Protein AF-A0AAV3ZRJ6-F1 (afdb_monomer_lite)

Organism: NCBI:txid259542

Sequence (226 aa):
MPEKAFCLDEKFRELLIAKRQKIHFPPTSEVKQWEELVSKIFLKLDELLGKSTLEHDLATFGDIVNQKCLATLGAKQYRIRAHPRKSRRQREMQMLRKQKRDLKKQMKAAPVEERTGLRALWRDLKAKQSVLSRAESARKRRSQKKRTPEYFFKDPFQIVRHLFQQSRSDTLTAQKEELEAYLRKIYSDPERERPLEDVEGLVWPSAPGVKFNSKPPTLCRENSID

Structure (mmCIF, N/CA/C/O backbone):
data_AF-A0AAV3ZRJ6-F1
#
_entry.id   AF-A0AAV3ZRJ6-F1
#
loop_
_atom_site.group_PDB
_atom_site.id
_atom_site.type_symbol
_atom_site.label_atom_id
_atom_site.label_alt_id
_atom_site.label_comp_id
_atom_site.label_asym_id
_atom_site.label_entity_id
_atom_site.label_seq_id
_atom_site.pdbx_PDB_ins_code
_atom_site.Cartn_x
_atom_site.Cartn_y
_atom_site.Cartn_z
_atom_site.occupancy
_atom_site.B_iso_or_equiv
_atom_site.auth_seq_id
_atom_site.auth_comp_id
_atom_site.auth_asym_id
_atom_site.auth_atom_id
_atom_site.pdbx_PDB_model_num
ATOM 1 N N . MET A 1 1 ? 13.225 17.351 -11.455 1.00 36.72 1 ME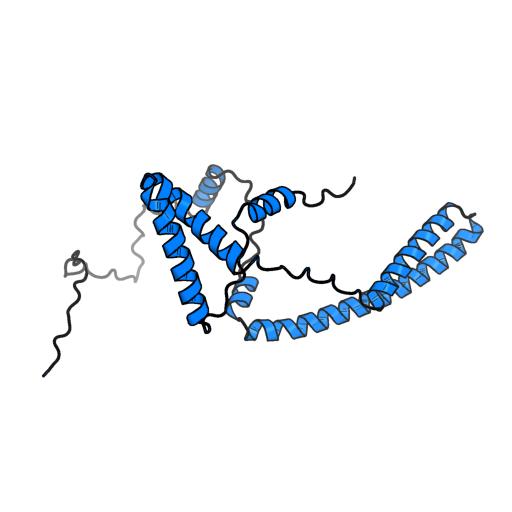T A N 1
ATOM 2 C CA . MET A 1 1 ? 12.249 17.717 -10.412 1.00 36.72 1 MET A CA 1
ATOM 3 C C . MET A 1 1 ? 11.993 16.492 -9.552 1.00 36.72 1 MET A C 1
ATOM 5 O O . MET A 1 1 ? 11.256 15.616 -9.993 1.00 36.72 1 MET A O 1
ATOM 9 N N . PRO A 1 2 ? 12.704 16.335 -8.425 1.00 35.47 2 PRO A N 1
ATOM 10 C CA . PRO A 1 2 ? 12.519 15.180 -7.569 1.00 35.47 2 PRO A CA 1
ATOM 11 C C . PRO A 1 2 ? 11.226 15.316 -6.760 1.00 35.47 2 PRO A C 1
ATOM 13 O O . PRO A 1 2 ? 10.894 16.367 -6.219 1.00 35.47 2 PRO A O 1
ATOM 16 N N . GLU A 1 3 ? 10.507 14.203 -6.776 1.00 35.47 3 GLU A N 1
ATOM 17 C CA . GLU A 1 3 ? 9.423 13.753 -5.913 1.00 35.47 3 GLU A CA 1
ATOM 18 C C . GLU A 1 3 ? 9.392 14.450 -4.541 1.00 35.47 3 GLU A C 1
ATOM 20 O O . GLU A 1 3 ? 10.234 14.202 -3.678 1.00 35.47 3 GLU A O 1
ATOM 25 N N . LYS A 1 4 ? 8.364 15.282 -4.314 1.00 34.91 4 LYS A N 1
ATOM 26 C CA . LYS A 1 4 ? 7.929 15.658 -2.965 1.00 34.91 4 LYS A CA 1
ATOM 27 C C . LYS A 1 4 ? 7.373 14.401 -2.296 1.00 34.91 4 LYS A C 1
ATOM 29 O O . LYS A 1 4 ? 6.184 14.104 -2.384 1.00 34.91 4 LYS A O 1
ATOM 34 N N . ALA A 1 5 ? 8.266 13.626 -1.689 1.00 38.09 5 ALA A N 1
ATOM 35 C CA . ALA A 1 5 ? 7.895 12.605 -0.732 1.00 38.09 5 ALA A CA 1
ATOM 36 C C . ALA A 1 5 ? 7.058 13.265 0.373 1.00 38.09 5 ALA A C 1
ATOM 38 O O . ALA A 1 5 ? 7.387 14.351 0.849 1.00 38.09 5 ALA A O 1
ATOM 39 N N . PHE A 1 6 ? 5.958 12.608 0.730 1.00 38.09 6 PHE A N 1
ATOM 40 C CA . PHE A 1 6 ? 5.099 12.909 1.871 1.00 38.09 6 PHE A CA 1
ATOM 41 C C . PHE A 1 6 ? 5.945 13.189 3.129 1.00 38.09 6 PHE A C 1
ATOM 43 O O . PHE A 1 6 ? 6.339 12.271 3.840 1.00 38.09 6 PHE A O 1
ATOM 50 N N . CYS A 1 7 ? 6.220 14.464 3.404 1.00 39.28 7 CYS A N 1
ATOM 51 C CA . CYS A 1 7 ? 6.923 14.941 4.598 1.00 39.28 7 CYS A CA 1
ATOM 52 C C . CYS A 1 7 ? 5.924 15.435 5.665 1.00 39.28 7 CYS A C 1
ATOM 54 O O . CYS A 1 7 ? 6.200 16.350 6.431 1.00 39.28 7 CYS A O 1
ATOM 56 N N . LEU A 1 8 ? 4.718 14.857 5.684 1.00 42.81 8 LEU A N 1
ATOM 57 C CA . LEU A 1 8 ? 3.708 15.090 6.727 1.00 42.81 8 LEU A CA 1
ATOM 58 C C . LEU A 1 8 ? 3.757 14.036 7.837 1.00 42.81 8 LEU A C 1
ATOM 60 O O . LEU A 1 8 ? 2.890 14.012 8.703 1.00 42.81 8 LEU A O 1
ATOM 64 N N . ASP A 1 9 ? 4.765 13.168 7.823 1.00 51.31 9 ASP A N 1
ATOM 65 C CA . ASP A 1 9 ? 4.785 11.999 8.692 1.00 51.31 9 ASP A CA 1
ATOM 66 C C . ASP A 1 9 ? 5.758 12.142 9.863 1.00 51.31 9 ASP A C 1
ATOM 68 O O . ASP A 1 9 ? 5.585 11.447 10.845 1.00 51.31 9 ASP A O 1
ATOM 72 N N . GLU A 1 10 ? 6.745 13.040 9.834 1.00 51.00 10 GLU A N 1
ATOM 73 C CA . GLU A 1 10 ? 7.734 13.135 10.922 1.00 51.00 10 GLU A CA 1
ATOM 74 C C . GLU A 1 10 ? 7.161 13.870 12.138 1.00 51.00 10 GLU A C 1
ATOM 76 O O . GLU A 1 10 ? 7.062 13.275 13.202 1.00 51.00 10 GLU A O 1
ATOM 81 N N . LYS A 1 11 ? 6.588 15.067 11.946 1.00 48.16 11 LYS A N 1
ATOM 82 C CA . LYS A 1 11 ? 5.823 15.781 12.988 1.00 48.16 11 LYS A CA 1
ATOM 83 C C . LYS A 1 11 ? 4.593 15.011 13.471 1.00 48.16 11 LYS A C 1
ATOM 85 O O . LYS A 1 11 ? 4.256 15.060 14.647 1.00 48.16 11 LYS A O 1
ATOM 90 N N . PHE A 1 12 ? 3.899 14.294 12.585 1.00 47.34 12 PHE A N 1
ATOM 91 C CA . PHE A 1 12 ? 2.755 13.466 12.979 1.00 47.34 12 PHE A CA 1
ATOM 92 C C . PHE A 1 12 ? 3.197 12.210 13.745 1.00 47.34 12 PHE A C 1
ATOM 94 O O . PHE A 1 12 ? 2.538 11.823 14.709 1.00 47.34 12 PHE A O 1
ATOM 101 N N . ARG A 1 13 ? 4.335 11.603 13.378 1.00 49.12 13 ARG A N 1
ATOM 102 C CA . ARG A 1 13 ? 4.978 10.530 14.152 1.00 49.12 13 ARG A CA 1
ATOM 103 C C . ARG A 1 13 ? 5.482 11.041 15.493 1.00 49.12 13 ARG A C 1
ATOM 105 O O . ARG A 1 13 ? 5.259 10.360 16.480 1.00 49.12 13 ARG A O 1
ATOM 112 N N . GLU A 1 14 ? 6.074 12.227 15.558 1.00 51.84 14 GLU A N 1
ATOM 113 C CA . GLU A 1 14 ? 6.483 12.891 16.800 1.00 51.84 14 GLU A CA 1
ATOM 114 C C . GLU A 1 14 ? 5.278 13.202 17.691 1.00 51.84 14 GLU A C 1
ATOM 116 O O . GLU A 1 14 ? 5.318 12.902 18.875 1.00 51.84 14 GLU A O 1
ATOM 121 N N . LEU A 1 15 ? 4.160 13.682 17.135 1.00 53.34 15 LEU A N 1
ATOM 122 C CA . LEU A 1 15 ? 2.897 13.861 17.867 1.00 53.34 15 LEU A CA 1
ATOM 123 C C . LEU A 1 15 ? 2.272 12.525 18.308 1.00 53.34 15 LEU A C 1
ATOM 125 O O . LEU A 1 15 ? 1.635 12.450 19.357 1.00 53.34 15 LEU A O 1
ATOM 129 N N . LEU A 1 16 ? 2.455 11.451 17.535 1.00 47.88 16 LEU A N 1
ATOM 130 C CA . LEU A 1 16 ? 2.085 10.086 17.923 1.00 47.88 16 LEU A CA 1
ATOM 131 C C . LEU A 1 16 ? 3.016 9.498 18.995 1.00 47.88 16 LEU A C 1
ATOM 133 O O . LEU A 1 16 ? 2.555 8.670 19.773 1.00 47.88 16 LEU A O 1
ATOM 137 N N . ILE A 1 17 ? 4.286 9.908 19.034 1.00 51.84 17 ILE A N 1
ATOM 138 C CA . ILE A 1 17 ? 5.271 9.570 20.074 1.00 51.84 17 ILE A CA 1
ATOM 139 C C . ILE A 1 17 ? 5.018 10.405 21.341 1.00 51.84 17 ILE A C 1
ATOM 141 O O . ILE A 1 17 ? 5.196 9.901 22.446 1.00 51.84 17 ILE A O 1
ATOM 145 N N . ALA A 1 18 ? 4.543 11.646 21.186 1.00 55.56 18 ALA A N 1
ATOM 146 C CA . ALA A 1 18 ? 4.104 12.532 22.263 1.00 55.56 18 ALA A CA 1
ATOM 147 C C . ALA A 1 18 ? 2.771 12.080 22.888 1.00 55.56 18 ALA A C 1
ATOM 149 O O . ALA A 1 18 ? 2.486 12.389 24.043 1.00 55.56 18 ALA A O 1
ATOM 150 N N . LYS A 1 19 ? 1.961 11.290 22.168 1.00 60.69 19 LYS A N 1
ATOM 151 C CA . LYS A 1 19 ? 0.886 10.500 22.779 1.00 60.69 19 LYS A CA 1
ATOM 152 C C . LYS A 1 19 ? 1.517 9.347 23.558 1.00 60.69 19 LYS A C 1
ATOM 154 O O . LYS A 1 19 ? 2.283 8.573 22.993 1.00 60.69 19 LYS A O 1
ATOM 159 N N . ARG A 1 20 ? 1.161 9.237 24.845 1.00 70.62 20 ARG A N 1
ATOM 160 C CA . ARG A 1 20 ? 1.570 8.173 25.784 1.00 70.62 20 ARG A CA 1
ATOM 161 C C . ARG A 1 20 ? 1.825 6.845 25.054 1.00 70.62 20 ARG A C 1
ATOM 163 O O . ARG A 1 20 ? 0.941 6.343 24.351 1.00 70.62 20 ARG A O 1
ATOM 170 N N . GLN A 1 21 ? 3.038 6.300 25.192 1.00 74.75 21 GLN A N 1
ATOM 171 C CA . GLN A 1 21 ? 3.434 5.059 24.519 1.00 74.75 21 GLN A CA 1
ATOM 172 C C . GLN A 1 21 ? 2.412 3.952 24.809 1.00 74.75 21 GLN A C 1
ATOM 174 O O . GLN A 1 21 ? 1.957 3.794 25.941 1.00 74.75 21 GLN A O 1
ATOM 179 N N . LYS A 1 22 ? 2.046 3.165 23.789 1.00 80.12 22 LYS A N 1
ATOM 180 C CA . LYS A 1 22 ? 1.095 2.065 23.989 1.00 80.12 22 LYS A CA 1
ATOM 181 C C . LYS A 1 22 ? 1.711 1.021 24.908 1.00 80.12 22 LYS A C 1
ATOM 183 O O . LYS A 1 22 ? 2.769 0.484 24.601 1.00 80.12 22 LYS A O 1
ATOM 188 N N . ILE A 1 23 ? 1.017 0.715 25.990 1.00 87.81 23 ILE A N 1
ATOM 189 C CA . ILE A 1 23 ? 1.466 -0.217 27.022 1.00 87.81 23 ILE A CA 1
ATOM 190 C C . ILE A 1 23 ? 1.093 -1.645 26.611 1.00 87.81 23 ILE A C 1
ATOM 192 O O . ILE A 1 23 ? 0.074 -1.870 25.945 1.00 87.81 23 ILE A O 1
ATOM 196 N N . HIS A 1 24 ? 1.938 -2.616 26.953 1.00 87.81 24 HIS A N 1
ATOM 197 C CA . HIS A 1 24 ? 1.630 -4.029 26.757 1.00 87.81 24 HIS A CA 1
ATOM 198 C C . HIS A 1 24 ? 0.746 -4.548 27.903 1.00 87.81 24 HIS A C 1
ATOM 200 O O . HIS A 1 24 ? 1.238 -5.127 28.865 1.00 87.81 24 HIS A O 1
ATOM 206 N N . PHE A 1 25 ? -0.568 -4.333 27.809 1.00 88.38 25 PHE A N 1
ATOM 207 C CA . PHE A 1 25 ? -1.502 -4.847 28.814 1.00 88.38 25 PHE A CA 1
ATOM 208 C C . PHE A 1 25 ? -1.620 -6.379 28.772 1.00 88.38 25 PHE A C 1
ATOM 210 O O . PHE A 1 25 ? -1.652 -6.945 27.671 1.00 88.38 25 PHE A O 1
ATOM 217 N N . PRO A 1 26 ? -1.701 -7.041 29.941 1.00 87.06 26 PRO A N 1
ATOM 218 C CA . PRO A 1 26 ? -1.970 -8.469 30.013 1.00 87.06 26 PRO A CA 1
ATOM 219 C C . PRO A 1 26 ? -3.387 -8.784 29.499 1.00 87.06 26 PRO A C 1
ATOM 221 O O . PRO A 1 26 ? -4.244 -7.895 29.425 1.00 87.06 26 PRO A O 1
ATOM 224 N N . PRO A 1 27 ? -3.661 -10.035 29.096 1.00 88.44 27 PRO A N 1
ATOM 225 C CA . PRO A 1 27 ? -5.007 -10.451 28.719 1.00 88.44 27 PRO A CA 1
ATOM 226 C C . PRO A 1 27 ? -5.981 -10.307 29.900 1.00 88.44 27 PRO A C 1
ATOM 228 O O . PRO A 1 27 ? -5.604 -10.413 31.065 1.00 88.44 27 PRO A O 1
ATOM 231 N N . THR A 1 28 ? -7.266 -10.092 29.609 1.00 87.25 28 THR A N 1
ATOM 232 C CA . THR A 1 28 ? -8.319 -9.905 30.631 1.00 87.25 28 THR A CA 1
ATOM 233 C C . THR A 1 28 ? -8.475 -11.113 31.564 1.00 87.25 28 THR A C 1
ATOM 235 O O . THR A 1 28 ? -8.961 -10.972 32.679 1.00 87.25 28 THR A O 1
ATOM 238 N N . SER A 1 29 ? -8.032 -12.296 31.136 1.00 89.06 29 SER A N 1
ATOM 239 C CA . SER A 1 29 ? -8.050 -13.525 31.934 1.00 89.06 29 SER A CA 1
ATOM 240 C C . SER A 1 29 ? -7.090 -13.510 33.129 1.00 89.06 29 SER A C 1
ATOM 242 O O . SER A 1 29 ? -7.280 -14.276 34.069 1.00 89.06 29 SER A O 1
ATOM 244 N N . GLU A 1 30 ? -6.054 -12.669 33.120 1.00 91.88 30 GLU A N 1
ATOM 245 C CA . GLU A 1 30 ? -5.021 -12.636 34.164 1.00 91.88 30 GLU A CA 1
ATOM 246 C C . GLU A 1 30 ? -5.388 -11.666 35.296 1.00 91.88 30 GLU A C 1
ATOM 248 O O . GLU A 1 30 ? -4.687 -10.694 35.567 1.00 91.88 30 GLU A O 1
ATOM 253 N N . VAL A 1 31 ? -6.506 -11.944 35.974 1.00 91.31 31 VAL A N 1
ATOM 254 C CA . VAL A 1 31 ? -7.101 -11.074 37.011 1.00 91.31 31 VAL A CA 1
ATOM 255 C C . VAL A 1 31 ? -6.097 -10.685 38.104 1.00 91.31 31 VAL A C 1
ATOM 257 O O . VAL A 1 31 ? -5.980 -9.511 38.439 1.00 91.31 31 VAL A O 1
ATOM 260 N N . LYS A 1 32 ? -5.287 -11.638 38.584 1.00 91.19 32 LYS A N 1
ATOM 261 C CA . LYS A 1 32 ? -4.281 -11.396 39.635 1.00 91.19 32 LYS A CA 1
ATOM 262 C C . LYS A 1 32 ? -3.239 -10.339 39.249 1.00 91.19 32 LYS A C 1
ATOM 264 O O . LYS A 1 32 ? -2.840 -9.537 40.085 1.00 91.19 32 LYS A O 1
ATOM 269 N N . GLN A 1 33 ? -2.804 -10.320 37.986 1.00 88.75 33 GLN A N 1
ATOM 270 C CA . GLN A 1 33 ? -1.835 -9.324 37.515 1.00 88.75 33 GLN A CA 1
ATOM 271 C C . GLN A 1 33 ? -2.461 -7.928 37.422 1.00 88.75 33 GLN A C 1
ATOM 273 O O . GLN A 1 33 ? -1.790 -6.930 37.685 1.00 88.75 33 GLN A O 1
ATOM 278 N N . TRP A 1 34 ? -3.747 -7.853 37.064 1.00 90.94 34 TRP A N 1
ATOM 279 C CA . TRP A 1 34 ? -4.496 -6.599 37.059 1.00 90.94 34 TRP A CA 1
ATOM 280 C C . TRP A 1 34 ? -4.671 -6.041 38.469 1.00 90.94 34 TRP A C 1
ATOM 282 O O . TRP A 1 34 ? -4.411 -4.859 38.676 1.00 90.94 34 TRP A O 1
ATOM 292 N N . GLU A 1 35 ? -5.049 -6.882 39.432 1.00 92.56 35 GLU A N 1
ATOM 293 C CA . GLU A 1 35 ? -5.189 -6.491 40.839 1.00 92.56 35 GLU A CA 1
ATOM 294 C C . GLU A 1 35 ? -3.869 -5.958 41.405 1.00 92.56 35 GLU A C 1
ATOM 296 O O . GLU A 1 35 ? -3.830 -4.853 41.941 1.00 92.56 35 GLU A O 1
ATOM 301 N N . GLU A 1 36 ? -2.762 -6.677 41.197 1.00 91.94 36 GLU A N 1
ATOM 302 C CA . GLU A 1 36 ? -1.441 -6.248 41.663 1.00 91.94 36 GLU A CA 1
ATOM 303 C C . GLU A 1 36 ? -1.012 -4.906 41.043 1.00 91.94 36 GLU A C 1
ATOM 305 O O . GLU A 1 36 ? -0.460 -4.034 41.722 1.00 91.94 36 GLU A O 1
ATOM 310 N N . LEU A 1 37 ? -1.275 -4.712 39.747 1.00 90.44 37 LEU A N 1
ATOM 311 C CA . LEU A 1 37 ? -0.985 -3.461 39.051 1.00 90.44 37 LEU A CA 1
ATOM 312 C C . LEU A 1 37 ? -1.824 -2.303 39.601 1.00 90.44 37 LEU A C 1
ATOM 314 O O . LEU A 1 37 ? -1.286 -1.222 39.839 1.00 90.44 37 LEU A O 1
ATOM 318 N N . VAL A 1 38 ? -3.113 -2.534 39.836 1.00 91.69 38 VAL A N 1
ATOM 319 C CA . VAL A 1 38 ? -4.032 -1.546 40.403 1.00 91.69 38 VAL A CA 1
ATOM 320 C C . VAL A 1 38 ? -3.602 -1.158 41.821 1.00 91.69 38 VAL A C 1
ATOM 322 O O . VAL A 1 38 ? -3.466 0.033 42.096 1.00 91.69 38 VAL A O 1
ATOM 325 N N . SER A 1 39 ? -3.264 -2.119 42.688 1.00 92.12 39 SER A N 1
ATOM 326 C CA . SER A 1 39 ? -2.740 -1.837 44.033 1.00 92.12 39 SER A CA 1
ATOM 327 C C . SER A 1 39 ? -1.457 -1.000 43.992 1.00 92.12 39 SER A C 1
ATOM 329 O O . SER A 1 39 ? -1.321 -0.027 44.729 1.00 92.12 39 SER A O 1
ATOM 331 N N . LYS A 1 40 ? -0.525 -1.316 43.082 1.00 89.44 40 LYS A N 1
ATOM 332 C CA . LYS A 1 40 ? 0.718 -0.542 42.900 1.00 89.44 40 LYS A CA 1
ATOM 333 C C . LYS A 1 40 ? 0.478 0.880 42.388 1.00 89.44 40 LYS A C 1
ATOM 335 O O . LYS A 1 40 ? 1.314 1.752 42.632 1.00 89.44 40 LYS A O 1
ATOM 340 N N . ILE A 1 41 ? -0.591 1.102 41.624 1.00 90.50 41 ILE A N 1
ATOM 341 C CA . ILE A 1 41 ? -0.992 2.434 41.160 1.00 90.50 41 ILE A CA 1
ATOM 342 C C . ILE A 1 41 ? -1.604 3.219 42.315 1.00 90.50 41 ILE A C 1
ATOM 344 O O . ILE A 1 41 ? -1.190 4.354 42.522 1.00 90.50 41 ILE A O 1
ATOM 348 N N . PHE A 1 42 ? -2.510 2.610 43.085 1.00 89.62 42 PHE A N 1
ATOM 349 C CA . PHE A 1 42 ? -3.130 3.250 44.245 1.00 89.62 42 PHE A CA 1
ATOM 350 C C . PHE A 1 42 ? -2.097 3.708 45.274 1.00 89.62 42 PHE A C 1
ATOM 352 O O . PHE A 1 42 ? -2.080 4.885 45.602 1.00 89.62 42 PHE A O 1
ATOM 359 N N . LEU A 1 43 ? -1.149 2.846 45.661 1.00 88.75 43 LEU A N 1
ATOM 360 C CA . LEU A 1 43 ? -0.080 3.228 46.598 1.00 88.75 43 LEU A CA 1
ATOM 361 C C . LEU A 1 43 ? 0.713 4.453 46.118 1.00 88.75 43 LEU A C 1
ATOM 363 O O . LEU A 1 43 ? 0.984 5.371 46.884 1.00 88.75 43 LEU A O 1
ATOM 367 N N . LYS A 1 44 ? 1.055 4.495 44.825 1.00 84.88 44 LYS A N 1
ATOM 368 C CA . LYS A 1 44 ? 1.803 5.619 44.249 1.00 84.88 44 LYS A CA 1
ATOM 369 C C . LYS A 1 44 ? 0.960 6.894 44.158 1.00 84.88 44 LYS A C 1
ATOM 371 O O . LYS A 1 44 ? 1.509 7.989 44.226 1.00 84.88 44 LYS A O 1
ATOM 376 N N . LEU A 1 45 ? -0.344 6.760 43.941 1.00 84.38 45 LEU A N 1
ATOM 377 C CA . LEU A 1 45 ? -1.257 7.894 43.935 1.00 84.38 45 LEU A CA 1
ATOM 378 C C . LEU A 1 45 ? -1.424 8.454 45.347 1.00 84.38 45 LEU A C 1
ATOM 380 O O . LEU A 1 45 ? -1.267 9.656 45.504 1.00 84.38 45 LEU A O 1
ATOM 384 N N . ASP A 1 46 ? -1.624 7.613 46.361 1.00 86.00 46 ASP A N 1
ATOM 385 C CA . ASP A 1 46 ? -1.751 8.044 47.760 1.00 86.00 46 ASP A CA 1
ATOM 386 C C . ASP A 1 46 ? -0.496 8.790 48.250 1.00 86.00 46 ASP A C 1
ATOM 388 O O . ASP A 1 46 ? -0.595 9.821 48.916 1.00 86.00 46 ASP A O 1
ATOM 392 N N . GLU A 1 47 ? 0.699 8.336 47.852 1.00 83.50 47 GLU A N 1
ATOM 393 C CA . GLU A 1 47 ? 1.974 9.004 48.162 1.00 83.50 47 GLU A CA 1
ATOM 394 C C . GLU A 1 47 ? 2.109 10.419 47.566 1.00 83.50 47 GLU A C 1
ATOM 396 O O . GLU A 1 47 ? 2.831 11.260 48.123 1.00 83.50 47 GLU A O 1
ATOM 401 N N . LEU A 1 48 ? 1.478 10.667 46.413 1.00 75.56 48 LEU A N 1
ATOM 402 C CA . LEU A 1 48 ? 1.593 11.915 45.652 1.00 75.56 48 LEU A CA 1
ATOM 403 C C . LEU A 1 48 ? 0.439 12.879 45.954 1.00 75.56 48 LEU A C 1
ATOM 405 O O . LEU A 1 48 ? 0.697 14.051 46.210 1.00 75.56 48 LEU A O 1
ATOM 409 N N . LEU A 1 49 ? -0.796 12.370 46.012 1.00 72.19 49 LEU A N 1
ATOM 410 C CA . LEU A 1 49 ? -2.030 13.115 46.297 1.00 72.19 49 LEU A CA 1
ATOM 411 C C . LEU A 1 49 ? -2.011 13.777 47.681 1.00 72.19 49 LEU A C 1
ATOM 413 O O . LEU A 1 49 ? -2.581 14.845 47.868 1.00 72.19 49 LEU A O 1
ATOM 417 N N . GLY A 1 50 ? -1.309 13.192 48.657 1.00 70.06 50 GLY A N 1
ATOM 418 C CA . GLY A 1 50 ? -1.167 13.793 49.986 1.00 70.06 50 GLY A CA 1
ATOM 419 C C . GLY A 1 50 ? -0.349 15.095 50.025 1.00 70.06 50 GLY A C 1
ATOM 420 O O . GLY A 1 50 ? -0.242 15.699 51.090 1.00 70.06 50 GLY A O 1
ATOM 421 N N . LYS A 1 51 ? 0.270 15.516 48.911 1.00 68.62 51 LYS A N 1
ATOM 422 C CA . LYS A 1 51 ? 1.247 16.622 48.867 1.00 68.62 51 LYS A CA 1
ATOM 423 C C . LYS A 1 51 ? 0.875 17.757 47.909 1.00 68.62 51 LYS A C 1
ATOM 425 O O . LYS A 1 51 ? 1.603 18.748 47.863 1.00 68.62 51 LYS A O 1
ATOM 430 N N . SER A 1 52 ? -0.209 17.633 47.148 1.00 73.06 52 SER A N 1
ATOM 431 C CA . SER A 1 52 ? -0.552 18.553 46.057 1.00 73.06 52 SER A CA 1
ATOM 432 C C . SER A 1 52 ? -1.991 19.065 46.120 1.00 73.06 52 SER A C 1
ATOM 434 O O . SER A 1 52 ? -2.796 18.687 46.966 1.00 73.06 52 SER A O 1
ATOM 436 N N . THR A 1 53 ? -2.281 20.039 45.257 1.00 82.19 53 THR A N 1
ATOM 437 C CA . THR A 1 53 ? -3.617 20.608 45.073 1.00 82.19 53 THR A CA 1
ATOM 438 C C . THR A 1 53 ? -4.429 19.738 44.115 1.00 82.19 53 THR A C 1
ATOM 440 O O . THR A 1 53 ? -3.912 19.305 43.088 1.00 82.19 53 THR A O 1
ATOM 443 N N . LEU A 1 54 ? -5.728 19.595 44.378 1.00 80.31 54 LEU A N 1
ATOM 444 C CA . LEU A 1 54 ? -6.656 18.762 43.602 1.00 80.31 54 LEU A CA 1
ATOM 445 C C . LEU A 1 54 ? -6.622 19.026 42.081 1.00 80.31 54 LEU A C 1
ATOM 447 O O . LEU A 1 54 ? -6.726 18.100 41.281 1.00 80.31 54 LEU A O 1
ATOM 451 N N . GLU A 1 55 ? -6.433 20.276 41.653 1.00 82.25 55 GLU A N 1
ATOM 452 C CA . GLU A 1 55 ? -6.301 20.617 40.227 1.00 82.25 55 GLU A CA 1
ATOM 453 C C . GLU A 1 55 ? -5.028 20.037 39.595 1.00 82.25 55 GLU A C 1
ATOM 455 O O . GLU A 1 55 ? -5.054 19.520 38.475 1.00 82.25 55 GLU A O 1
ATOM 460 N N . HIS A 1 56 ? -3.915 20.083 40.329 1.00 79.00 56 HIS A N 1
ATOM 461 C CA . HIS A 1 56 ? -2.653 19.484 39.907 1.00 79.00 56 HIS A CA 1
ATOM 462 C C . HIS A 1 56 ? -2.766 17.959 39.849 1.00 79.00 56 HIS A C 1
ATOM 464 O O . HIS A 1 56 ? -2.259 17.325 38.921 1.00 79.00 56 HIS A O 1
ATOM 470 N N . ASP A 1 57 ? -3.497 17.379 40.794 1.00 76.56 57 ASP A N 1
ATOM 471 C CA . ASP A 1 57 ? -3.737 15.944 40.874 1.00 76.56 57 ASP A CA 1
ATOM 472 C C . ASP A 1 57 ? -4.538 15.437 39.680 1.00 76.56 57 ASP A C 1
ATOM 474 O O . ASP A 1 57 ? -4.143 14.471 39.029 1.00 76.56 57 ASP A O 1
ATOM 478 N N . LEU A 1 58 ? -5.624 16.125 39.322 1.00 82.12 58 LEU A N 1
ATOM 479 C CA . LEU A 1 58 ? -6.428 15.772 38.152 1.00 82.12 58 LEU A CA 1
ATOM 480 C C . LEU A 1 58 ? -5.635 15.915 36.848 1.00 82.12 58 LEU A C 1
ATOM 482 O O . LEU A 1 58 ? -5.757 15.068 35.958 1.00 82.12 58 LEU A O 1
ATOM 486 N N . ALA A 1 59 ? -4.796 16.949 36.740 1.00 81.81 59 ALA A N 1
ATOM 487 C CA . ALA A 1 59 ? -3.956 17.162 35.566 1.00 81.81 59 ALA A CA 1
ATOM 488 C C . ALA A 1 59 ? -2.882 16.068 35.410 1.00 81.81 59 ALA A C 1
ATOM 490 O O . ALA A 1 59 ? -2.620 15.610 34.296 1.00 81.81 59 ALA A O 1
ATOM 491 N N . THR A 1 60 ? -2.281 15.618 36.516 1.00 80.19 60 THR A N 1
ATOM 492 C CA . THR A 1 60 ? -1.139 14.684 36.511 1.00 80.19 60 THR A CA 1
ATOM 493 C C . THR A 1 60 ? -1.528 13.214 36.664 1.00 80.19 60 THR A C 1
ATOM 495 O O . THR A 1 60 ? -0.757 12.340 36.254 1.00 80.19 60 THR A O 1
ATOM 498 N N . PHE A 1 61 ? -2.732 12.910 37.163 1.00 83.44 61 PHE A N 1
ATOM 499 C CA . PHE A 1 61 ? -3.234 11.553 37.413 1.00 83.44 61 PHE A CA 1
ATOM 500 C C . PHE A 1 61 ? -2.992 10.615 36.230 1.00 83.44 61 PHE A C 1
ATOM 502 O O . PHE A 1 61 ? -2.404 9.539 36.362 1.00 83.44 61 PHE A O 1
ATOM 509 N N . GLY A 1 62 ? -3.400 11.045 35.034 1.00 83.31 62 GLY A N 1
ATOM 510 C CA . GLY A 1 62 ? -3.262 10.223 33.842 1.00 83.31 62 GLY A CA 1
ATOM 511 C C . GLY A 1 62 ? -1.800 9.913 33.504 1.00 83.31 62 GLY A C 1
ATOM 512 O O . GLY A 1 62 ? -1.514 8.823 33.007 1.00 83.31 62 GLY A O 1
ATOM 513 N N . ASP A 1 63 ? -0.875 10.837 33.757 1.00 83.94 63 ASP A N 1
ATOM 514 C CA . ASP A 1 63 ? 0.545 10.634 33.471 1.00 83.94 63 ASP A CA 1
ATOM 515 C C . ASP A 1 63 ? 1.186 9.715 34.504 1.00 83.94 63 ASP A C 1
ATOM 517 O O . ASP A 1 63 ? 1.932 8.816 34.122 1.00 83.94 63 ASP A O 1
ATOM 521 N N . ILE A 1 64 ? 0.815 9.846 35.779 1.00 83.62 64 ILE A N 1
ATOM 522 C CA . ILE A 1 64 ? 1.266 8.956 36.857 1.00 83.62 64 ILE A CA 1
ATOM 523 C C . ILE A 1 64 ? 0.847 7.511 36.565 1.00 83.62 64 ILE A C 1
ATOM 525 O O . ILE A 1 64 ? 1.684 6.601 36.609 1.00 83.62 64 ILE A O 1
ATOM 529 N N . VAL A 1 65 ? -0.423 7.305 36.198 1.00 88.50 65 VAL A N 1
ATOM 530 C CA . VAL A 1 65 ? -0.957 5.988 35.823 1.00 88.50 65 VAL A CA 1
ATOM 531 C C . VAL A 1 65 ? -0.192 5.426 34.628 1.00 88.50 65 VAL A C 1
ATOM 533 O O . VAL A 1 65 ? 0.286 4.293 34.672 1.00 88.50 65 VAL A O 1
ATOM 536 N N . ASN A 1 66 ? -0.008 6.217 33.567 1.00 86.75 66 ASN A N 1
ATOM 537 C CA . ASN A 1 66 ? 0.687 5.739 32.373 1.00 86.75 66 ASN A CA 1
ATOM 538 C C . ASN A 1 66 ? 2.165 5.441 32.633 1.00 86.75 66 ASN A C 1
ATOM 540 O O . ASN A 1 66 ? 2.644 4.400 32.195 1.00 86.75 66 ASN A O 1
ATOM 544 N N . GLN A 1 67 ? 2.876 6.282 33.384 1.00 85.44 67 GLN A N 1
ATOM 545 C CA . GLN A 1 67 ? 4.266 6.037 33.771 1.00 85.44 67 GLN A CA 1
ATOM 546 C C . GLN A 1 67 ? 4.406 4.759 34.603 1.00 85.44 67 GLN A C 1
ATOM 548 O O . GLN A 1 67 ? 5.314 3.965 34.360 1.00 85.44 67 GLN A O 1
ATOM 553 N N . LYS A 1 68 ? 3.510 4.529 35.571 1.00 87.50 68 LYS A N 1
ATOM 554 C CA . LYS A 1 68 ? 3.557 3.336 36.427 1.00 87.50 68 LYS A CA 1
ATOM 555 C C . LYS A 1 68 ? 3.244 2.064 35.641 1.00 87.50 68 LYS A C 1
ATOM 557 O O . LYS A 1 68 ? 3.969 1.075 35.771 1.00 87.50 68 LYS A O 1
ATOM 562 N N . CYS A 1 69 ? 2.224 2.103 34.789 1.00 88.81 69 CYS A N 1
ATOM 563 C CA . CYS A 1 69 ? 1.895 1.004 33.887 1.00 88.81 69 CYS A CA 1
ATOM 564 C C . CYS A 1 69 ? 3.048 0.711 32.915 1.00 88.81 69 CYS A C 1
ATOM 566 O O . CYS A 1 69 ? 3.394 -0.448 32.711 1.00 88.81 69 CYS A O 1
ATOM 568 N N . LEU A 1 70 ? 3.694 1.742 32.364 1.00 88.38 70 LEU A N 1
ATOM 569 C CA . LEU A 1 70 ? 4.822 1.592 31.442 1.00 88.38 70 LEU A CA 1
ATOM 570 C C . LEU A 1 70 ? 6.055 1.015 32.150 1.00 88.38 70 LEU A C 1
ATOM 572 O O . LEU A 1 70 ? 6.704 0.135 31.596 1.00 88.38 70 LEU A O 1
ATOM 576 N N . ALA A 1 71 ? 6.335 1.429 33.388 1.00 86.25 71 ALA A N 1
ATOM 577 C CA . ALA A 1 71 ? 7.422 0.870 34.192 1.00 86.25 71 ALA A CA 1
ATOM 578 C C . ALA A 1 71 ? 7.197 -0.606 34.568 1.00 86.25 71 ALA A C 1
ATOM 580 O O . ALA A 1 71 ? 8.156 -1.364 34.665 1.00 86.25 71 ALA A O 1
ATOM 581 N N . THR A 1 72 ? 5.941 -1.013 34.779 1.00 87.00 72 THR A N 1
ATOM 582 C CA . THR A 1 72 ? 5.605 -2.371 35.244 1.00 87.00 72 THR A CA 1
ATOM 583 C C . THR A 1 72 ? 5.448 -3.359 34.085 1.00 87.00 72 THR A C 1
ATOM 585 O O . THR A 1 72 ? 5.924 -4.485 34.168 1.00 87.00 72 THR A O 1
ATOM 588 N N . LEU A 1 73 ? 4.786 -2.944 33.000 1.00 88.19 73 LEU A N 1
ATOM 589 C CA . LEU A 1 73 ? 4.418 -3.812 31.872 1.00 88.19 73 LEU A CA 1
ATOM 590 C C . LEU A 1 73 ? 5.284 -3.600 30.624 1.00 88.19 73 LEU A C 1
ATOM 592 O O . LEU A 1 73 ? 5.279 -4.422 29.708 1.00 88.19 73 LEU A O 1
ATOM 596 N N . GLY A 1 74 ? 6.010 -2.485 30.560 1.00 87.88 74 GLY A N 1
ATOM 597 C CA . GLY A 1 74 ? 6.795 -2.106 29.395 1.00 87.88 74 GLY A CA 1
ATOM 598 C C . GLY A 1 74 ? 5.963 -1.555 28.233 1.00 87.88 74 GLY A C 1
ATOM 599 O O . GLY A 1 74 ? 4.734 -1.682 28.138 1.00 87.88 74 GLY A O 1
ATOM 600 N N . ALA A 1 75 ? 6.670 -0.920 27.302 1.00 85.75 75 ALA A N 1
ATOM 601 C CA . ALA A 1 75 ? 6.084 -0.443 26.060 1.00 85.75 75 ALA A CA 1
ATOM 602 C C . ALA A 1 75 ? 5.784 -1.614 25.112 1.00 85.75 75 ALA A C 1
ATOM 604 O O . ALA A 1 75 ? 6.594 -2.524 24.917 1.00 85.75 75 ALA A O 1
ATOM 605 N N . LYS A 1 76 ? 4.625 -1.561 24.453 1.00 84.38 76 LYS A N 1
ATOM 606 C CA . LYS A 1 76 ? 4.251 -2.510 23.409 1.00 84.38 76 LYS A CA 1
ATOM 607 C C . LYS A 1 76 ? 5.217 -2.376 22.240 1.00 84.38 76 LYS A C 1
ATOM 609 O O . LYS A 1 76 ? 5.199 -1.388 21.507 1.00 84.38 76 LYS A O 1
ATOM 614 N N . GLN A 1 77 ? 6.025 -3.408 22.028 1.00 78.25 77 GLN A N 1
ATOM 615 C CA . GLN A 1 77 ? 6.938 -3.447 20.898 1.00 78.25 77 GLN A CA 1
ATOM 616 C C . GLN A 1 77 ? 6.155 -3.604 19.595 1.00 78.25 77 GLN A C 1
ATOM 618 O O . GLN A 1 77 ? 5.456 -4.597 19.362 1.00 78.25 77 GLN A O 1
ATOM 623 N N . TYR A 1 78 ? 6.295 -2.631 18.702 1.00 70.38 78 TYR A N 1
ATOM 624 C CA . TYR A 1 78 ? 5.863 -2.804 17.328 1.00 70.38 78 TYR A CA 1
ATOM 625 C C . TYR A 1 78 ? 6.891 -3.676 16.621 1.00 70.38 78 TYR A C 1
ATOM 627 O O . TYR A 1 78 ? 8.002 -3.237 16.332 1.00 70.38 78 TYR A O 1
ATOM 635 N N . ARG A 1 79 ? 6.521 -4.920 16.303 1.00 73.44 79 ARG A N 1
ATOM 636 C CA . ARG A 1 79 ? 7.307 -5.703 15.348 1.00 73.44 79 ARG A CA 1
ATOM 637 C C . ARG A 1 79 ? 7.309 -4.936 14.030 1.00 73.44 79 ARG A C 1
ATOM 639 O O . ARG A 1 79 ? 6.255 -4.791 13.403 1.00 73.44 79 ARG A O 1
ATOM 646 N N . ILE A 1 80 ? 8.476 -4.446 13.614 1.00 73.50 80 ILE A N 1
ATOM 647 C CA . ILE A 1 80 ? 8.653 -3.876 12.280 1.00 73.50 80 ILE A CA 1
ATOM 648 C C . ILE A 1 80 ? 8.276 -4.987 11.305 1.00 73.50 80 ILE A C 1
ATOM 650 O O . ILE A 1 80 ? 8.936 -6.026 11.233 1.00 73.50 80 ILE A O 1
ATOM 654 N N . ARG A 1 81 ? 7.158 -4.813 10.594 1.00 73.75 81 ARG A N 1
ATOM 655 C CA . ARG A 1 81 ? 6.737 -5.788 9.590 1.00 73.75 81 ARG A CA 1
ATOM 656 C C . ARG A 1 81 ? 7.840 -5.851 8.541 1.00 73.75 81 ARG A C 1
ATOM 658 O O . ARG A 1 81 ? 8.157 -4.840 7.916 1.00 73.75 81 ARG A O 1
ATOM 665 N N . ALA A 1 82 ? 8.428 -7.032 8.363 1.00 77.00 82 ALA A N 1
ATOM 666 C CA . ALA A 1 82 ? 9.429 -7.237 7.329 1.00 77.00 82 ALA A CA 1
ATOM 667 C C . ALA A 1 82 ? 8.849 -6.817 5.973 1.00 77.00 82 ALA A C 1
ATOM 669 O O . ALA A 1 82 ? 7.699 -7.133 5.649 1.00 77.00 82 ALA A O 1
ATOM 670 N N . HIS A 1 83 ? 9.646 -6.098 5.181 1.00 75.00 83 HIS A N 1
ATOM 671 C CA . HIS A 1 83 ? 9.203 -5.669 3.863 1.00 75.00 83 HIS A CA 1
ATOM 672 C C . HIS A 1 83 ? 8.846 -6.900 3.021 1.00 75.00 83 HIS A C 1
ATOM 674 O O . HIS A 1 83 ? 9.603 -7.880 3.013 1.00 75.00 83 HIS A O 1
ATOM 680 N N . PRO A 1 84 ? 7.709 -6.879 2.305 1.00 79.56 84 PRO A N 1
ATOM 681 C CA . PRO A 1 84 ? 7.277 -8.024 1.524 1.00 79.56 84 PRO A CA 1
ATOM 682 C C . PRO A 1 84 ? 8.365 -8.404 0.518 1.00 79.56 84 PRO A C 1
ATOM 684 O O . PRO A 1 84 ? 8.789 -7.599 -0.318 1.00 79.56 84 PRO A O 1
ATOM 687 N N . ARG A 1 85 ? 8.840 -9.652 0.608 1.00 83.31 85 ARG A N 1
ATOM 688 C CA . ARG A 1 85 ? 9.878 -10.166 -0.288 1.00 83.31 85 ARG A CA 1
ATOM 689 C C . ARG A 1 85 ? 9.353 -10.164 -1.723 1.00 83.31 85 ARG A C 1
ATOM 691 O O . ARG A 1 85 ? 8.269 -10.666 -2.011 1.00 83.31 85 ARG A O 1
ATOM 698 N N . LYS A 1 86 ? 10.157 -9.630 -2.644 1.00 86.69 86 LYS A N 1
ATOM 699 C CA . LYS A 1 86 ? 9.830 -9.606 -4.076 1.00 86.69 86 LYS A CA 1
ATOM 700 C C . LYS A 1 86 ? 9.737 -11.032 -4.626 1.00 86.69 86 LYS A C 1
ATOM 702 O O . LYS A 1 86 ? 10.651 -11.831 -4.395 1.00 86.69 86 LYS A O 1
ATOM 707 N N . SER A 1 87 ? 8.678 -11.299 -5.396 1.00 89.00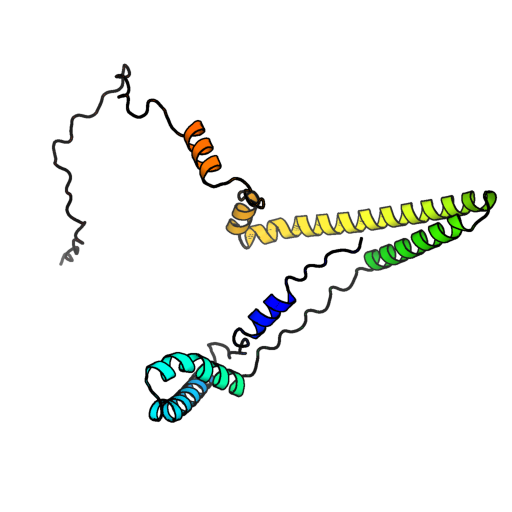 87 SER A N 1
ATOM 708 C CA . SER A 1 87 ? 8.498 -12.527 -6.195 1.00 89.00 87 SER A CA 1
ATOM 709 C C . SER A 1 87 ? 9.669 -12.716 -7.166 1.00 89.00 87 SER A C 1
ATOM 711 O O . SER A 1 87 ? 10.262 -11.732 -7.616 1.00 89.00 87 SER A O 1
ATOM 713 N N . ARG A 1 88 ? 9.973 -13.966 -7.544 1.00 91.12 88 ARG A N 1
ATOM 714 C CA . ARG A 1 88 ? 10.974 -14.287 -8.577 1.00 91.12 88 ARG A CA 1
ATOM 715 C C . ARG A 1 88 ? 10.777 -13.434 -9.837 1.00 91.12 88 ARG A C 1
ATOM 717 O O . ARG A 1 88 ? 11.703 -12.746 -10.255 1.00 91.12 88 ARG A O 1
ATOM 724 N N . ARG A 1 89 ? 9.545 -13.362 -10.358 1.00 91.56 89 ARG A N 1
ATOM 725 C CA . ARG A 1 89 ? 9.219 -12.565 -11.558 1.00 91.56 89 ARG A CA 1
ATOM 726 C C . ARG A 1 89 ? 9.445 -11.068 -11.339 1.00 91.56 89 ARG A C 1
ATOM 728 O O . ARG A 1 89 ? 9.893 -10.372 -12.240 1.00 91.56 89 ARG A O 1
ATOM 735 N N . GLN A 1 90 ? 9.176 -10.553 -10.137 1.00 92.25 90 GLN A N 1
ATOM 736 C CA . GLN A 1 90 ? 9.423 -9.143 -9.809 1.00 92.25 90 GLN A CA 1
ATOM 737 C C . GLN A 1 90 ? 10.921 -8.817 -9.760 1.00 92.25 90 GLN A C 1
ATOM 739 O O . GLN A 1 90 ? 11.314 -7.720 -10.162 1.00 92.25 90 GLN A O 1
ATOM 744 N N . ARG A 1 91 ? 11.756 -9.756 -9.294 1.00 94.62 91 ARG A N 1
ATOM 745 C CA . ARG A 1 91 ? 13.222 -9.629 -9.331 1.00 94.62 91 ARG A CA 1
ATOM 746 C C . ARG A 1 91 ? 13.729 -9.655 -10.773 1.00 94.62 91 ARG A C 1
ATOM 748 O O . ARG A 1 91 ? 14.455 -8.748 -11.168 1.00 94.62 91 ARG A O 1
ATOM 755 N N . GLU A 1 92 ? 13.264 -10.608 -11.578 1.00 95.62 92 GLU A N 1
ATOM 756 C CA . GLU A 1 92 ? 13.594 -10.700 -13.009 1.00 95.62 92 GLU A CA 1
ATOM 757 C C . GLU A 1 92 ? 13.182 -9.427 -13.769 1.00 95.62 92 GLU A C 1
ATOM 759 O O . GLU A 1 92 ? 13.980 -8.849 -14.502 1.00 95.62 92 GLU A O 1
ATOM 764 N N . MET A 1 93 ? 11.982 -8.890 -13.520 1.00 95.25 93 MET A N 1
ATOM 765 C CA . MET A 1 93 ? 11.549 -7.608 -14.091 1.00 95.25 93 MET A CA 1
ATOM 766 C C . MET A 1 93 ? 12.455 -6.434 -13.689 1.00 95.25 93 MET A C 1
ATOM 768 O O . MET A 1 93 ? 12.635 -5.509 -14.482 1.00 95.25 93 MET A O 1
ATOM 772 N N . GLN A 1 94 ? 13.010 -6.429 -12.473 1.00 95.31 94 GLN A N 1
ATOM 773 C CA . GLN A 1 94 ? 13.959 -5.397 -12.043 1.00 95.31 94 GLN A CA 1
ATOM 774 C C . GLN A 1 94 ? 15.302 -5.529 -12.758 1.00 95.31 94 GLN A C 1
ATOM 776 O O . GLN A 1 94 ? 15.839 -4.513 -13.196 1.00 95.31 94 GLN A O 1
ATOM 781 N N . MET A 1 95 ? 15.797 -6.752 -12.944 1.00 96.88 95 MET A N 1
ATOM 782 C CA . MET A 1 95 ? 17.006 -7.013 -13.730 1.00 96.88 95 MET A CA 1
ATOM 783 C C . MET A 1 95 ? 16.831 -6.574 -15.187 1.00 96.88 95 MET A C 1
ATOM 785 O O . MET A 1 95 ? 17.640 -5.799 -15.690 1.00 96.88 95 MET A O 1
ATOM 789 N N . LEU A 1 96 ? 15.712 -6.935 -15.825 1.00 97.06 96 LEU A N 1
ATOM 790 C CA . LEU A 1 96 ? 15.391 -6.500 -17.191 1.00 97.06 96 LEU A CA 1
ATOM 791 C C . LEU A 1 96 ? 15.295 -4.972 -17.310 1.00 97.06 96 LEU A C 1
ATOM 793 O O . LEU A 1 96 ? 15.704 -4.395 -18.315 1.00 97.06 96 LEU A O 1
ATOM 797 N N . ARG A 1 97 ? 14.772 -4.282 -16.285 1.00 96.44 97 ARG A N 1
ATOM 798 C CA . ARG A 1 97 ? 14.749 -2.809 -16.258 1.00 96.44 97 ARG A CA 1
ATOM 799 C C . ARG A 1 97 ? 16.155 -2.214 -16.220 1.00 96.44 97 ARG A C 1
ATOM 801 O O . ARG A 1 97 ? 16.360 -1.204 -16.885 1.00 96.44 97 ARG A O 1
ATOM 808 N N . LYS A 1 98 ? 17.085 -2.809 -15.464 1.00 97.62 98 LYS A N 1
ATOM 809 C CA . LYS A 1 98 ? 18.494 -2.380 -15.430 1.00 97.62 98 LYS A CA 1
ATOM 810 C C . LYS A 1 98 ? 19.147 -2.588 -16.797 1.00 97.62 98 LYS A C 1
ATOM 812 O O . LYS A 1 98 ? 19.492 -1.604 -17.435 1.00 97.62 98 LYS A O 1
ATOM 817 N N . GLN A 1 99 ? 19.112 -3.814 -17.321 1.00 97.06 99 GLN A N 1
ATOM 818 C CA . GLN A 1 99 ? 19.677 -4.156 -18.633 1.00 97.06 99 GLN A CA 1
ATOM 819 C C . GLN A 1 99 ? 19.153 -3.252 -19.758 1.00 97.06 99 GLN A C 1
ATOM 821 O O . GLN A 1 99 ? 19.917 -2.746 -20.571 1.00 97.06 99 GLN A O 1
ATOM 826 N N . LYS A 1 100 ? 17.847 -2.957 -19.783 1.00 96.94 100 LYS A N 1
ATOM 827 C CA . LYS A 1 100 ? 17.268 -2.030 -20.769 1.00 96.94 100 LYS A CA 1
ATOM 828 C C . LYS A 1 100 ? 17.743 -0.585 -20.618 1.00 96.94 100 LYS A C 1
ATOM 830 O O . LYS A 1 100 ? 17.760 0.137 -21.615 1.00 96.94 100 LYS A O 1
ATOM 835 N N . ARG A 1 101 ? 18.030 -0.122 -19.396 1.00 97.19 101 ARG A N 1
ATOM 836 C CA . ARG A 1 101 ? 18.618 1.209 -19.166 1.00 97.19 101 ARG A CA 1
ATOM 837 C C . ARG A 1 101 ? 20.064 1.230 -19.642 1.00 97.19 101 ARG A C 1
ATOM 839 O O . ARG A 1 101 ? 20.445 2.198 -20.289 1.00 97.19 101 ARG A O 1
ATOM 846 N N . ASP A 1 102 ? 20.813 0.168 -19.382 1.00 96.38 102 ASP A N 1
ATOM 847 C CA . ASP A 1 102 ? 22.218 0.060 -19.774 1.00 96.38 102 ASP A CA 1
ATOM 848 C C . ASP A 1 102 ? 22.359 -0.031 -21.298 1.00 96.38 102 ASP A C 1
ATOM 850 O O . ASP A 1 102 ? 23.094 0.760 -21.880 1.00 96.38 102 ASP A O 1
ATOM 854 N N . LEU A 1 103 ? 21.529 -0.838 -21.970 1.00 95.62 103 LEU A N 1
ATOM 855 C CA . LEU A 1 103 ? 21.440 -0.850 -23.437 1.00 95.62 103 LEU A CA 1
ATOM 856 C C . LEU A 1 103 ? 21.087 0.529 -24.003 1.00 95.62 103 LEU A C 1
ATOM 858 O O . LEU A 1 103 ? 21.659 0.952 -24.999 1.00 95.62 103 LEU A O 1
ATOM 862 N N . LYS A 1 104 ? 20.179 1.281 -23.363 1.00 94.69 104 LYS A N 1
ATOM 863 C CA . LYS A 1 104 ? 19.884 2.660 -23.790 1.00 94.69 104 LYS A CA 1
ATOM 864 C C . LYS A 1 104 ? 21.088 3.591 -23.646 1.00 94.69 104 LYS A C 1
ATOM 866 O O . LYS A 1 104 ? 21.211 4.509 -24.448 1.00 94.69 104 LYS A O 1
ATOM 871 N N . LYS A 1 105 ? 21.937 3.399 -22.631 1.00 95.62 105 LYS A N 1
ATOM 872 C CA . LYS A 1 105 ? 23.183 4.166 -22.478 1.00 95.62 105 LYS A CA 1
ATOM 873 C C . LYS A 1 105 ? 24.185 3.780 -23.567 1.00 95.62 105 LYS A C 1
ATOM 875 O O . LYS A 1 105 ? 24.697 4.669 -24.232 1.00 95.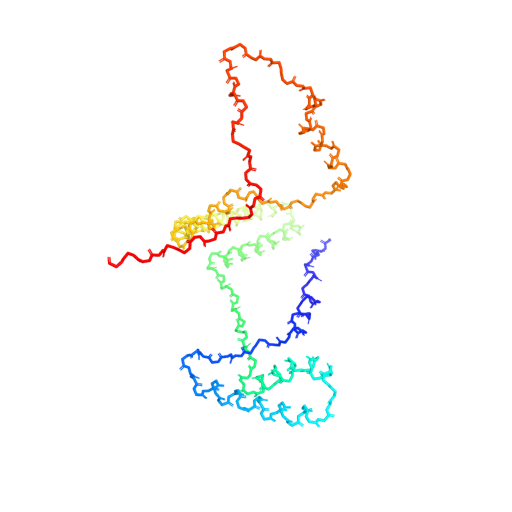62 105 LYS A O 1
ATOM 880 N N . GLN A 1 106 ? 24.374 2.483 -23.812 1.00 93.75 106 GLN A N 1
ATOM 881 C CA . GLN A 1 106 ? 25.247 1.977 -24.878 1.00 93.75 106 GLN A CA 1
ATOM 882 C C . GLN A 1 106 ? 24.805 2.475 -26.257 1.00 93.75 106 GLN A C 1
ATOM 884 O O . GLN A 1 106 ? 25.616 3.002 -27.002 1.00 93.75 106 GLN A O 1
ATOM 889 N N . MET A 1 107 ? 23.503 2.448 -26.559 1.00 93.75 107 MET A N 1
ATOM 890 C CA . MET A 1 107 ? 22.960 2.986 -27.814 1.00 93.75 107 MET A CA 1
ATOM 891 C C . MET A 1 107 ? 23.259 4.475 -28.032 1.00 93.75 107 MET A C 1
ATOM 893 O O . MET A 1 107 ? 23.316 4.908 -29.179 1.00 93.75 107 MET A O 1
ATOM 897 N N . LYS A 1 108 ? 23.398 5.271 -26.962 1.00 92.31 108 LYS A N 1
ATOM 898 C CA . LYS A 1 108 ? 23.767 6.690 -27.083 1.00 92.31 108 LYS A CA 1
ATOM 899 C C . LYS A 1 108 ? 25.238 6.861 -27.464 1.00 92.31 108 LYS A C 1
ATOM 901 O O . LYS A 1 108 ? 25.538 7.772 -28.224 1.00 92.31 108 LYS A O 1
ATOM 906 N N . ALA A 1 109 ? 26.112 5.999 -26.947 1.00 93.38 109 ALA A N 1
ATOM 907 C CA . ALA A 1 109 ? 27.553 6.040 -27.191 1.00 93.38 109 ALA A CA 1
ATOM 908 C C . ALA A 1 109 ? 27.977 5.320 -28.487 1.00 93.38 109 ALA A C 1
ATOM 910 O O . ALA A 1 109 ? 29.009 5.654 -29.051 1.00 93.38 109 ALA A O 1
ATOM 911 N N . ALA A 1 110 ? 27.188 4.353 -28.960 1.00 91.25 110 ALA A N 1
ATOM 912 C CA . ALA A 1 110 ? 27.537 3.501 -30.094 1.00 91.25 110 ALA A CA 1
ATOM 913 C C . ALA A 1 110 ? 27.415 4.207 -31.466 1.00 91.25 110 ALA A C 1
ATOM 915 O O . ALA A 1 110 ? 26.537 5.076 -31.627 1.00 91.25 110 ALA A O 1
ATOM 916 N N . PRO A 1 111 ? 28.223 3.792 -32.466 1.00 91.56 111 PRO A N 1
ATOM 917 C CA . PRO A 1 111 ? 28.109 4.221 -33.861 1.00 91.56 111 PRO A CA 1
ATOM 918 C C . PRO A 1 111 ? 26.799 3.740 -34.509 1.00 91.56 111 PRO A C 1
ATOM 920 O O . PRO A 1 111 ? 26.101 2.865 -33.994 1.00 91.56 111 PRO A O 1
ATOM 923 N N . VAL A 1 112 ? 26.422 4.346 -35.640 1.00 89.25 112 VAL A N 1
ATOM 924 C CA . VAL A 1 112 ? 25.095 4.164 -36.267 1.00 89.25 112 VAL A CA 1
ATOM 925 C C . VAL A 1 112 ? 24.815 2.710 -36.657 1.00 89.25 112 VAL A C 1
ATOM 927 O O . VAL A 1 112 ? 23.686 2.244 -36.490 1.00 89.25 112 VAL A O 1
ATOM 930 N N . GLU A 1 113 ? 25.837 1.986 -37.097 1.00 89.00 113 GLU A N 1
ATOM 931 C CA . GLU A 1 113 ? 25.742 0.592 -37.533 1.00 89.00 113 GLU A CA 1
ATOM 932 C C . GLU A 1 113 ? 25.376 -0.338 -36.363 1.00 89.00 113 GLU A C 1
ATOM 934 O O . GLU A 1 113 ? 24.371 -1.052 -36.414 1.00 89.00 113 GLU A O 1
ATOM 939 N N . GLU A 1 114 ? 26.090 -0.231 -35.239 1.00 89.75 114 GLU A N 1
ATOM 940 C CA . GLU A 1 114 ? 25.864 -1.038 -34.029 1.00 89.75 114 GLU A CA 1
ATOM 941 C C . GLU A 1 114 ? 24.527 -0.735 -33.332 1.00 89.75 114 GLU A C 1
ATOM 943 O O . GLU A 1 114 ? 23.932 -1.593 -32.665 1.00 89.75 114 GLU A O 1
ATOM 948 N N . ARG A 1 115 ? 23.992 0.484 -33.502 1.00 92.31 115 ARG A N 1
ATOM 949 C CA . ARG A 1 115 ? 22.695 0.875 -32.917 1.00 92.31 115 ARG A CA 1
ATOM 950 C C . ARG A 1 115 ? 21.549 -0.009 -33.390 1.00 92.31 115 ARG A C 1
ATOM 952 O O . ARG A 1 115 ? 20.562 -0.144 -32.659 1.00 92.31 115 ARG A O 1
ATOM 959 N N . THR A 1 116 ? 21.643 -0.582 -34.588 1.00 92.56 116 THR A N 1
ATOM 960 C CA . THR A 1 116 ? 20.614 -1.475 -35.136 1.00 92.56 116 THR A CA 1
ATOM 961 C C . THR A 1 116 ? 20.513 -2.767 -34.316 1.00 92.56 116 THR A C 1
ATOM 963 O O . THR A 1 116 ? 19.425 -3.093 -33.827 1.00 92.56 116 THR A O 1
ATOM 966 N N . GLY A 1 117 ? 21.645 -3.425 -34.048 1.00 93.88 117 GLY A N 1
ATOM 967 C CA . GLY A 1 117 ? 21.737 -4.628 -33.215 1.00 93.88 117 GLY A CA 1
ATOM 968 C C . GLY A 1 117 ? 21.342 -4.371 -31.760 1.00 93.88 117 GLY A C 1
ATOM 969 O O . GLY A 1 117 ? 20.506 -5.083 -31.198 1.00 93.88 117 GLY A O 1
ATOM 970 N N . LEU A 1 118 ? 21.828 -3.275 -31.166 1.00 94.94 118 LEU A N 1
ATOM 971 C CA . LEU A 1 118 ? 21.444 -2.882 -29.803 1.00 94.94 118 LEU A CA 1
ATOM 972 C C . LEU A 1 118 ? 19.934 -2.619 -29.674 1.00 94.94 118 LEU A C 1
ATOM 974 O O . LEU A 1 118 ? 19.317 -2.940 -28.653 1.00 94.94 118 LEU A O 1
ATOM 978 N N . ARG A 1 119 ? 19.306 -2.066 -30.719 1.00 94.38 119 ARG A N 1
ATOM 979 C CA . ARG A 1 119 ? 17.854 -1.852 -30.763 1.00 94.38 119 ARG A CA 1
ATOM 980 C C . ARG A 1 119 ? 17.090 -3.173 -30.837 1.00 94.38 119 ARG A C 1
ATOM 982 O O . ARG A 1 119 ? 16.047 -3.275 -30.190 1.00 94.38 119 ARG A O 1
ATOM 989 N N . ALA A 1 120 ? 17.583 -4.161 -31.585 1.00 96.00 120 ALA A N 1
ATOM 990 C CA . ALA A 1 120 ? 16.998 -5.501 -31.627 1.00 96.00 120 ALA A CA 1
ATOM 991 C C . ALA A 1 120 ? 17.038 -6.161 -30.237 1.00 96.00 120 ALA A C 1
ATOM 993 O O . ALA A 1 120 ? 15.984 -6.481 -29.687 1.00 96.00 120 ALA A O 1
ATOM 994 N N . LEU A 1 121 ? 18.209 -6.184 -29.589 1.00 96.44 121 LEU A N 1
ATOM 995 C CA . LEU A 1 121 ? 18.366 -6.696 -28.220 1.00 96.44 121 LEU A CA 1
ATOM 996 C C . LEU A 1 121 ? 17.434 -5.992 -27.225 1.00 96.44 121 LEU A C 1
ATOM 998 O O . LEU A 1 121 ? 16.793 -6.617 -26.376 1.00 96.44 121 LEU A O 1
ATOM 1002 N N . TRP A 1 122 ? 17.301 -4.669 -27.339 1.00 96.75 122 TRP A N 1
ATOM 1003 C CA . TRP A 1 122 ? 16.401 -3.909 -26.479 1.00 96.75 122 TRP A CA 1
ATOM 1004 C C . TRP A 1 122 ? 14.926 -4.291 -26.678 1.00 96.75 122 TRP A C 1
ATOM 1006 O O . TRP A 1 122 ? 14.165 -4.345 -25.700 1.00 96.75 122 TRP A O 1
ATOM 1016 N N . ARG A 1 123 ? 14.504 -4.559 -27.924 1.00 97.25 123 ARG A N 1
ATOM 1017 C CA . ARG A 1 123 ? 13.146 -5.037 -28.238 1.00 97.25 123 ARG A CA 1
ATOM 1018 C C . ARG A 1 123 ? 12.896 -6.410 -27.619 1.00 97.25 123 ARG A C 1
ATOM 1020 O O . ARG A 1 123 ? 11.852 -6.577 -26.987 1.00 97.25 123 ARG A O 1
ATOM 1027 N N . ASP A 1 124 ? 13.862 -7.319 -27.675 1.00 97.50 124 ASP A N 1
ATOM 1028 C CA . ASP A 1 124 ? 13.741 -8.652 -27.074 1.00 97.50 124 ASP A CA 1
ATOM 1029 C C . ASP A 1 124 ? 13.590 -8.576 -25.554 1.00 97.50 124 ASP A C 1
ATOM 1031 O O . ASP A 1 124 ? 12.683 -9.178 -24.969 1.00 97.50 124 ASP A O 1
ATOM 1035 N N . LEU A 1 125 ? 14.409 -7.753 -24.889 1.00 97.31 125 LEU A N 1
ATOM 1036 C CA . LEU A 1 125 ? 14.265 -7.520 -23.449 1.00 97.31 125 LEU A CA 1
ATOM 1037 C C . LEU A 1 125 ? 12.919 -6.869 -23.105 1.00 97.31 125 LEU A C 1
ATOM 1039 O O . LEU A 1 125 ? 12.320 -7.180 -22.070 1.00 97.31 125 LEU A O 1
ATOM 1043 N N . LYS A 1 126 ? 12.405 -5.970 -23.957 1.00 96.88 126 LYS A N 1
ATOM 1044 C CA . LYS A 1 126 ? 11.064 -5.388 -23.789 1.00 96.88 126 LYS A CA 1
ATOM 1045 C C . LYS A 1 126 ? 9.976 -6.457 -23.925 1.00 96.88 126 LYS A C 1
ATOM 1047 O O . LYS A 1 126 ? 9.057 -6.454 -23.103 1.00 96.88 126 LYS A O 1
ATOM 1052 N N . ALA A 1 127 ? 10.081 -7.360 -24.896 1.00 97.44 127 ALA A N 1
ATOM 1053 C CA . ALA A 1 127 ? 9.138 -8.458 -25.089 1.00 97.44 127 ALA A CA 1
ATOM 1054 C C . ALA A 1 127 ? 9.124 -9.397 -23.872 1.00 97.44 127 ALA A C 1
ATOM 1056 O O . ALA A 1 127 ? 8.062 -9.611 -23.278 1.00 97.44 127 ALA A O 1
ATOM 1057 N N . LYS A 1 128 ? 10.302 -9.840 -23.404 1.00 96.81 128 LYS A N 1
ATOM 1058 C CA . LYS A 1 128 ? 10.453 -10.652 -22.180 1.00 96.81 128 LYS A CA 1
ATOM 1059 C C . LYS A 1 128 ? 9.835 -9.964 -20.958 1.00 96.81 128 LYS A C 1
ATOM 1061 O O . LYS A 1 128 ? 9.046 -10.564 -20.227 1.00 96.81 128 LYS A O 1
ATOM 1066 N N . GLN A 1 129 ? 10.109 -8.670 -20.767 1.00 96.81 129 GLN A N 1
ATOM 1067 C CA . GLN A 1 129 ? 9.528 -7.895 -19.667 1.00 96.81 129 GLN A CA 1
ATOM 1068 C C . GLN A 1 129 ? 7.993 -7.820 -19.759 1.00 96.81 129 GLN A C 1
ATOM 1070 O O . GLN A 1 129 ? 7.313 -7.899 -18.732 1.00 96.81 129 GLN A O 1
ATOM 1075 N N . SER A 1 130 ? 7.437 -7.665 -20.965 1.00 96.44 130 SER A N 1
ATOM 1076 C CA . SER A 1 130 ? 5.987 -7.609 -21.195 1.00 96.44 130 SER A CA 1
ATOM 1077 C C . SER A 1 130 ? 5.302 -8.924 -20.822 1.00 96.44 130 SER A C 1
ATOM 1079 O O . SER A 1 130 ? 4.282 -8.915 -20.130 1.00 96.44 130 SER A O 1
ATOM 1081 N N . VAL A 1 131 ? 5.884 -10.063 -21.208 1.00 96.94 131 VAL A N 1
ATOM 1082 C CA . VAL A 1 131 ? 5.379 -11.397 -20.840 1.00 96.94 131 VAL A CA 1
ATOM 1083 C C . VAL A 1 131 ? 5.344 -11.568 -19.318 1.00 96.94 131 VAL A C 1
ATOM 1085 O O . VAL A 1 131 ? 4.297 -11.906 -18.763 1.00 96.94 131 VAL A O 1
ATOM 1088 N N . LEU A 1 132 ? 6.439 -11.238 -18.623 1.00 96.12 132 LEU A N 1
ATOM 1089 C CA . LEU A 1 132 ? 6.490 -11.311 -17.157 1.00 96.12 132 LEU A CA 1
ATOM 1090 C C . LEU A 1 132 ? 5.471 -10.381 -16.486 1.00 96.12 132 LEU A C 1
ATOM 1092 O O . LEU A 1 132 ? 4.802 -10.778 -15.531 1.00 96.12 132 LEU A O 1
ATOM 1096 N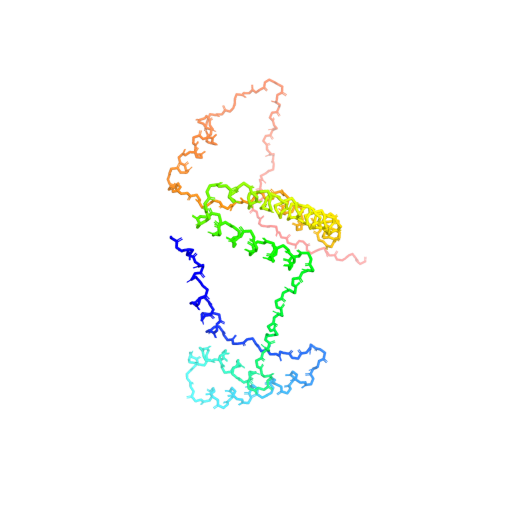 N . SER A 1 133 ? 5.311 -9.166 -17.014 1.00 94.81 133 SER A N 1
ATOM 1097 C CA . SER A 1 133 ? 4.345 -8.187 -16.502 1.00 94.81 133 SER A CA 1
ATOM 1098 C C . SER A 1 133 ? 2.911 -8.698 -16.638 1.00 94.81 133 SER A C 1
ATOM 1100 O O . SER A 1 133 ? 2.151 -8.651 -15.673 1.00 94.81 133 SER A O 1
ATOM 1102 N N . ARG A 1 134 ? 2.552 -9.253 -17.803 1.00 96.56 134 ARG A N 1
ATOM 1103 C CA . ARG A 1 134 ? 1.235 -9.863 -18.037 1.00 96.56 134 ARG A CA 1
ATOM 1104 C C . ARG A 1 134 ? 0.981 -11.032 -17.087 1.00 96.56 134 ARG A C 1
ATOM 1106 O O . ARG A 1 134 ? -0.091 -11.103 -16.490 1.00 96.56 134 ARG A O 1
ATOM 1113 N N . ALA A 1 135 ? 1.973 -11.898 -16.881 1.00 95.44 135 ALA A N 1
ATOM 1114 C CA . ALA A 1 135 ? 1.858 -13.039 -15.974 1.00 95.44 135 ALA A CA 1
ATOM 1115 C C . ALA A 1 135 ? 1.671 -12.620 -14.500 1.00 95.44 135 ALA A C 1
ATOM 1117 O O . ALA A 1 135 ? 0.863 -13.213 -13.782 1.00 95.44 135 ALA A O 1
ATOM 1118 N N . GLU A 1 136 ? 2.388 -11.594 -14.032 1.00 94.88 136 GLU A N 1
ATOM 1119 C CA . GLU A 1 136 ? 2.211 -11.022 -12.687 1.00 94.88 136 GLU A CA 1
ATOM 1120 C C . GLU A 1 136 ? 0.849 -10.327 -12.530 1.00 94.88 136 GLU A C 1
ATOM 1122 O O . GLU A 1 136 ? 0.153 -10.560 -11.540 1.00 94.88 136 GLU A O 1
ATOM 1127 N N . SER A 1 137 ? 0.416 -9.536 -13.516 1.00 95.00 137 SER A N 1
ATOM 1128 C CA . SER A 1 137 ? -0.907 -8.896 -13.508 1.00 95.00 137 SER A CA 1
ATOM 1129 C C . SER A 1 137 ? -2.040 -9.921 -13.499 1.00 95.00 137 SER A C 1
ATOM 1131 O O . SER A 1 137 ? -2.976 -9.792 -12.712 1.00 95.00 137 SER A O 1
ATOM 1133 N N . ALA A 1 138 ? -1.941 -10.986 -14.301 1.00 96.06 138 ALA A N 1
ATOM 1134 C CA . ALA A 1 138 ? -2.907 -12.082 -14.290 1.00 96.06 138 ALA A CA 1
ATOM 1135 C C . ALA A 1 138 ? -2.970 -12.768 -12.915 1.00 96.06 138 ALA A C 1
ATOM 1137 O O . ALA A 1 138 ? -4.057 -13.006 -12.390 1.00 96.06 138 ALA A O 1
ATOM 1138 N N . ARG A 1 139 ? -1.816 -13.024 -12.283 1.00 94.69 139 ARG A N 1
ATOM 1139 C CA . ARG A 1 139 ? -1.742 -13.584 -10.924 1.00 94.69 139 ARG A CA 1
ATOM 1140 C C . ARG A 1 139 ? -2.398 -12.667 -9.891 1.00 94.69 139 ARG A C 1
ATOM 1142 O O . ARG A 1 139 ? -3.163 -13.149 -9.059 1.00 94.69 139 ARG A O 1
ATOM 1149 N N . LYS A 1 140 ? -2.135 -11.356 -9.947 1.00 93.19 140 LYS A N 1
ATOM 1150 C CA . LYS A 1 140 ? -2.770 -10.363 -9.063 1.00 93.19 140 LYS A CA 1
ATOM 1151 C C . LYS A 1 140 ? -4.283 -10.316 -9.259 1.00 93.19 140 LYS A C 1
ATOM 1153 O O . LYS A 1 140 ? -4.998 -10.414 -8.271 1.00 93.19 140 LYS A O 1
ATOM 1158 N N . ARG A 1 141 ? -4.762 -10.268 -10.506 1.00 95.06 141 ARG A N 1
ATOM 1159 C CA . ARG A 1 141 ? -6.198 -10.298 -10.831 1.00 95.06 141 ARG A CA 1
ATOM 1160 C C . ARG A 1 141 ? -6.881 -11.558 -10.305 1.00 95.06 141 ARG A C 1
ATOM 1162 O O . ARG A 1 141 ? -7.922 -11.457 -9.672 1.00 95.06 141 ARG A O 1
ATOM 1169 N N . ARG A 1 142 ? -6.282 -12.740 -10.505 1.00 95.31 142 ARG A N 1
ATOM 1170 C CA . ARG A 1 142 ? -6.804 -14.006 -9.953 1.00 95.31 142 ARG A CA 1
ATOM 1171 C C . ARG A 1 142 ? -6.868 -13.968 -8.426 1.00 95.31 142 ARG A C 1
ATOM 1173 O O . ARG A 1 142 ? -7.873 -14.364 -7.853 1.00 95.31 142 ARG A O 1
ATOM 1180 N N . SER A 1 143 ? -5.819 -13.468 -7.772 1.00 94.00 143 SER A N 1
ATOM 1181 C CA . SER A 1 143 ? -5.797 -13.324 -6.312 1.00 94.00 143 SER A CA 1
ATOM 1182 C C . SER A 1 143 ? -6.841 -12.329 -5.808 1.00 94.00 143 SER A C 1
ATOM 1184 O O . SER A 1 143 ? -7.449 -12.593 -4.781 1.00 94.00 143 SER A O 1
ATOM 1186 N N . GLN A 1 144 ? -7.050 -11.209 -6.502 1.00 91.31 144 GLN A N 1
ATOM 1187 C CA . GLN A 1 144 ? -8.092 -10.242 -6.160 1.00 91.31 144 GLN A CA 1
ATOM 1188 C C . GLN A 1 144 ? -9.474 -10.865 -6.323 1.00 91.31 144 GLN A C 1
ATOM 1190 O O . GLN A 1 144 ? -10.224 -10.853 -5.363 1.00 91.31 144 GLN A O 1
ATOM 1195 N N . LYS A 1 145 ? -9.754 -11.510 -7.466 1.00 92.94 145 LYS A N 1
ATOM 1196 C CA . LYS A 1 145 ? -11.031 -12.192 -7.733 1.00 92.94 145 LYS A CA 1
ATOM 1197 C C . LYS A 1 145 ? -11.385 -13.243 -6.674 1.00 92.94 145 LYS A C 1
ATOM 1199 O O . LYS A 1 145 ? -12.558 -13.417 -6.388 1.00 92.94 145 LYS A O 1
ATOM 1204 N N . LYS A 1 146 ? -10.390 -13.940 -6.110 1.00 93.06 146 LYS A N 1
ATOM 1205 C CA . LYS A 1 146 ? -10.597 -14.876 -4.990 1.00 93.06 146 LYS A CA 1
ATOM 1206 C C . LYS A 1 146 ? -10.877 -14.160 -3.665 1.00 93.06 146 LYS A C 1
ATOM 1208 O O . LYS A 1 146 ? -11.746 -14.583 -2.922 1.00 93.06 146 LYS A O 1
ATOM 1213 N N . ARG A 1 147 ? -10.175 -13.056 -3.397 1.00 89.69 147 ARG A N 1
ATOM 1214 C CA . ARG A 1 147 ? -10.332 -12.277 -2.160 1.00 89.69 147 ARG A CA 1
ATOM 1215 C C . ARG A 1 147 ? -11.640 -11.500 -2.086 1.00 89.69 147 ARG A C 1
ATOM 1217 O O . ARG A 1 147 ? -12.117 -11.276 -0.986 1.00 89.69 147 ARG A O 1
ATOM 1224 N N . THR A 1 148 ? -12.198 -11.050 -3.209 1.00 86.06 148 THR A N 1
ATOM 1225 C CA . THR A 1 148 ? -13.443 -10.266 -3.209 1.00 86.06 148 THR A CA 1
ATOM 1226 C C . THR A 1 148 ? -14.615 -10.990 -2.539 1.00 86.06 148 THR A C 1
ATOM 1228 O O . THR A 1 148 ? -15.196 -10.399 -1.635 1.00 86.06 148 THR A O 1
ATOM 1231 N N . PRO A 1 149 ? -14.959 -12.243 -2.905 1.00 90.25 149 PRO A N 1
ATOM 1232 C CA . PRO A 1 149 ? -16.035 -12.966 -2.231 1.00 90.25 149 PRO A CA 1
ATOM 1233 C C . PRO A 1 149 ? -15.685 -13.284 -0.773 1.00 90.25 149 PRO A C 1
ATOM 1235 O O . PRO A 1 149 ? -16.519 -13.070 0.095 1.00 90.25 149 PRO A O 1
ATOM 1238 N N . GLU A 1 150 ? -14.450 -13.706 -0.472 1.00 90.25 150 GLU A N 1
ATOM 1239 C CA . GLU A 1 150 ? -14.002 -13.937 0.915 1.00 90.25 150 GLU A CA 1
ATOM 1240 C C . GLU A 1 150 ? -14.183 -12.687 1.791 1.00 90.25 150 GLU A C 1
ATOM 1242 O O . GLU A 1 150 ? -14.634 -12.769 2.930 1.00 90.25 150 GLU A O 1
ATOM 1247 N N . TYR A 1 151 ? -13.848 -11.516 1.249 1.00 87.56 151 TYR A N 1
ATOM 1248 C CA . TYR A 1 151 ? -14.020 -10.241 1.932 1.00 87.56 151 TYR A CA 1
ATOM 1249 C C . TYR A 1 151 ? -15.505 -9.877 2.078 1.00 87.56 151 TYR A C 1
ATOM 1251 O O . TYR A 1 151 ? -15.891 -9.369 3.126 1.00 87.56 151 TYR A O 1
ATOM 1259 N N . PHE A 1 152 ? -16.337 -10.193 1.078 1.00 91.69 152 PHE A N 1
ATOM 1260 C CA . PHE A 1 152 ? -17.779 -9.924 1.099 1.00 91.69 152 PHE A CA 1
ATOM 1261 C C . PHE A 1 152 ? -18.493 -10.728 2.175 1.00 91.69 152 PHE A C 1
ATOM 1263 O O . PHE A 1 152 ? -19.251 -10.165 2.953 1.00 91.69 152 PHE A O 1
ATOM 1270 N N . PHE A 1 153 ? -18.209 -12.026 2.265 1.00 92.19 153 PHE A N 1
ATOM 1271 C CA . PHE A 1 153 ? -18.816 -12.880 3.285 1.00 92.19 153 PHE A CA 1
ATOM 1272 C C . PHE A 1 153 ? -18.315 -12.568 4.696 1.00 92.19 153 PHE A C 1
ATOM 1274 O O . PHE A 1 153 ? -19.028 -12.823 5.661 1.00 92.19 153 PHE A O 1
ATOM 1281 N N . LYS A 1 154 ? -17.108 -12.007 4.834 1.00 94.00 154 LYS A N 1
ATOM 1282 C CA . LYS A 1 154 ? -16.585 -11.581 6.133 1.00 94.00 154 LYS A CA 1
ATOM 1283 C C . LYS A 1 154 ? -17.268 -10.313 6.648 1.00 94.00 154 LYS A C 1
ATOM 1285 O O . LYS A 1 154 ? -17.516 -10.216 7.845 1.00 94.00 154 LYS A O 1
ATOM 1290 N N . ASP A 1 155 ? -17.499 -9.338 5.771 1.00 92.00 155 ASP A N 1
ATOM 1291 C CA . ASP A 1 155 ? -18.128 -8.065 6.127 1.00 92.00 155 ASP A CA 1
ATOM 1292 C C . ASP A 1 155 ? -18.884 -7.471 4.920 1.00 92.00 155 ASP A C 1
ATOM 1294 O O . ASP A 1 155 ? -18.322 -6.685 4.142 1.00 92.00 155 ASP A O 1
ATOM 1298 N N . PRO A 1 156 ? -20.159 -7.852 4.726 1.00 92.25 156 PRO A N 1
ATOM 1299 C CA . PRO A 1 156 ? -20.917 -7.448 3.546 1.00 92.25 156 PRO A CA 1
ATOM 1300 C C . PRO A 1 156 ? -21.210 -5.946 3.554 1.00 92.25 156 PRO A C 1
ATOM 1302 O O . PRO A 1 156 ? -21.165 -5.298 2.506 1.00 92.25 156 PRO A O 1
ATOM 1305 N N . PHE A 1 157 ? -21.445 -5.363 4.732 1.00 89.88 157 PHE A N 1
ATOM 1306 C CA . PHE A 1 157 ? -21.790 -3.952 4.871 1.00 89.88 157 PHE A CA 1
ATOM 1307 C C . PHE A 1 157 ? -20.621 -3.039 4.522 1.00 89.88 157 PHE A C 1
ATOM 1309 O O . PHE A 1 157 ? -20.835 -2.028 3.858 1.00 89.88 157 PHE A O 1
ATOM 1316 N N . GLN A 1 158 ? -19.384 -3.391 4.888 1.00 87.12 158 GLN A N 1
ATOM 1317 C CA . GLN A 1 158 ? -18.214 -2.607 4.476 1.00 87.12 158 GLN A CA 1
ATOM 1318 C C . GLN A 1 158 ? -18.004 -2.627 2.961 1.00 87.12 158 GLN A C 1
ATOM 1320 O O . GLN A 1 158 ? -17.625 -1.607 2.384 1.00 87.12 158 GLN A O 1
ATOM 1325 N N . ILE A 1 159 ? -18.271 -3.754 2.293 1.00 85.88 159 ILE A N 1
ATOM 1326 C CA . ILE A 1 159 ? -18.165 -3.817 0.830 1.00 85.88 159 ILE A CA 1
ATOM 1327 C C . ILE A 1 159 ? -19.250 -2.993 0.166 1.00 85.88 159 ILE A C 1
ATOM 1329 O O . ILE A 1 159 ? -18.944 -2.201 -0.719 1.00 85.88 159 ILE A O 1
ATOM 1333 N N . VAL A 1 160 ? -20.500 -3.157 0.591 1.00 87.88 160 VAL A N 1
ATOM 1334 C CA . VAL A 1 160 ? -21.631 -2.360 0.106 1.00 87.88 160 VAL A CA 1
ATOM 1335 C C . VAL A 1 160 ? -21.330 -0.876 0.310 1.00 87.88 160 VAL A C 1
ATOM 1337 O O . VAL A 1 160 ? -21.412 -0.090 -0.629 1.00 87.88 160 VAL A O 1
ATOM 1340 N N . ARG A 1 161 ? -20.851 -0.501 1.498 1.00 87.38 161 ARG A N 1
ATOM 1341 C CA . ARG A 1 161 ? -20.408 0.857 1.799 1.00 87.38 161 ARG A CA 1
ATOM 1342 C C . ARG A 1 161 ? -19.320 1.326 0.835 1.00 87.38 161 ARG A C 1
ATOM 1344 O O . ARG A 1 161 ? -19.456 2.412 0.299 1.00 87.38 161 ARG A O 1
ATOM 1351 N N . HIS A 1 162 ? -18.291 0.528 0.566 1.00 83.19 162 HIS A N 1
ATOM 1352 C CA . HIS A 1 162 ? -17.244 0.874 -0.402 1.00 83.19 162 HIS A CA 1
ATOM 1353 C C . HIS A 1 162 ? -17.764 0.951 -1.851 1.00 83.19 162 HIS A C 1
ATOM 1355 O O . HIS A 1 162 ? -17.241 1.722 -2.650 1.00 83.19 162 HIS A O 1
ATOM 1361 N N . LEU A 1 163 ? -18.750 0.135 -2.230 1.00 84.06 163 LEU A N 1
ATOM 1362 C CA . LEU A 1 163 ? -19.328 0.132 -3.577 1.00 84.06 163 LEU A CA 1
ATOM 1363 C C . LEU A 1 163 ? -20.195 1.370 -3.825 1.00 84.06 163 LEU A C 1
ATOM 1365 O O . LEU A 1 163 ? -20.105 1.968 -4.893 1.00 84.06 163 LEU A O 1
ATOM 1369 N N . PHE A 1 164 ? -21.021 1.746 -2.846 1.00 83.88 164 PHE A N 1
ATOM 1370 C CA . PHE A 1 164 ? -21.986 2.842 -2.973 1.00 83.88 164 PHE A CA 1
ATOM 1371 C C . PHE A 1 164 ? -21.454 4.191 -2.489 1.00 83.88 164 PHE A C 1
ATOM 1373 O O . PHE A 1 164 ? -21.905 5.232 -2.967 1.00 83.88 164 PHE A O 1
ATOM 1380 N N . GLN A 1 165 ? -20.479 4.216 -1.576 1.00 78.62 165 GLN A N 1
ATOM 1381 C CA . GLN A 1 165 ? -19.741 5.443 -1.298 1.00 78.62 165 GLN A CA 1
ATOM 1382 C C . GLN A 1 165 ? -18.798 5.692 -2.466 1.00 78.62 165 GLN A C 1
ATOM 1384 O O . GLN A 1 165 ? -17.677 5.189 -2.505 1.00 78.62 165 GLN A O 1
ATOM 1389 N N . GLN A 1 166 ? -19.254 6.515 -3.411 1.00 64.81 166 GLN A N 1
ATOM 1390 C CA . GLN A 1 166 ? -18.341 7.224 -4.294 1.00 64.81 166 GLN A CA 1
ATOM 1391 C C . GLN A 1 166 ? -17.264 7.864 -3.420 1.00 64.81 166 GLN A C 1
ATOM 1393 O O . GLN A 1 166 ? -17.574 8.506 -2.411 1.00 64.81 166 GLN A O 1
ATOM 1398 N N . SER A 1 167 ? -15.999 7.656 -3.778 1.00 64.31 167 SER A N 1
ATOM 1399 C CA . SER A 1 167 ? -14.882 8.311 -3.115 1.00 64.31 167 SER A CA 1
ATOM 1400 C C . SER A 1 167 ? -15.064 9.820 -3.265 1.00 64.31 167 SER A C 1
ATOM 1402 O O . SER A 1 167 ? -14.705 10.391 -4.292 1.00 64.31 167 SER A O 1
ATOM 1404 N N . ARG A 1 168 ? -15.654 10.468 -2.255 1.00 64.00 168 ARG A N 1
ATOM 1405 C CA . ARG A 1 168 ? -15.698 11.926 -2.129 1.00 64.00 168 ARG A CA 1
ATOM 1406 C C . ARG A 1 168 ? -14.296 12.382 -1.749 1.00 64.00 168 ARG A C 1
ATOM 1408 O O . ARG A 1 168 ? -14.014 12.647 -0.588 1.00 64.00 168 ARG A O 1
ATOM 1415 N N . SER A 1 169 ? -13.385 12.326 -2.710 1.00 61.03 169 SER A N 1
ATOM 1416 C CA . SER A 1 169 ? -11.986 12.703 -2.524 1.00 61.03 169 SER A CA 1
ATOM 1417 C C . SER A 1 169 ? -11.644 13.987 -3.261 1.00 61.03 169 SER A C 1
ATOM 1419 O O . SER A 1 169 ? -10.485 14.171 -3.612 1.00 61.03 169 SER A O 1
ATOM 1421 N N . ASP A 1 170 ? -12.632 14.847 -3.497 1.00 67.88 170 ASP A N 1
ATOM 1422 C CA . ASP A 1 170 ? -12.358 16.227 -3.861 1.00 67.88 170 ASP A CA 1
ATOM 1423 C C . ASP A 1 170 ? -12.738 17.128 -2.698 1.00 67.88 170 ASP A C 1
ATOM 1425 O O . ASP A 1 170 ? -13.861 17.102 -2.186 1.00 67.88 170 ASP A O 1
ATOM 1429 N N . THR A 1 171 ? -11.758 17.905 -2.256 1.00 75.50 171 THR A N 1
ATOM 1430 C CA . THR A 1 171 ? -11.993 19.037 -1.373 1.00 75.50 171 THR A CA 1
ATOM 1431 C C . THR A 1 171 ? -12.716 20.076 -2.214 1.00 75.50 171 THR A C 1
ATOM 1433 O O . THR A 1 171 ? -12.133 20.615 -3.152 1.00 75.50 171 THR A O 1
ATOM 1436 N N . LEU A 1 172 ? -13.991 20.328 -1.919 1.00 74.88 172 LEU A N 1
ATOM 1437 C CA . LEU A 1 172 ? -14.754 21.364 -2.605 1.00 74.88 172 LEU A CA 1
ATOM 1438 C C . LEU A 1 172 ? -14.025 22.707 -2.431 1.00 74.88 172 LEU A C 1
ATOM 1440 O O . LEU A 1 172 ? -13.895 23.197 -1.312 1.00 74.88 172 LEU A O 1
ATOM 1444 N N . THR A 1 173 ? -13.523 23.277 -3.527 1.00 84.12 173 THR A N 1
ATOM 1445 C CA . THR A 1 173 ? -12.810 24.567 -3.526 1.00 84.12 173 THR A CA 1
ATOM 1446 C C . THR A 1 173 ? -13.749 25.770 -3.522 1.00 84.12 173 THR A C 1
ATOM 1448 O O . THR A 1 173 ? -13.284 26.898 -3.381 1.00 84.12 173 THR A O 1
ATOM 1451 N N . ALA A 1 174 ? -15.052 25.546 -3.709 1.00 83.69 174 ALA A N 1
ATOM 1452 C CA . ALA A 1 174 ? -16.057 26.599 -3.701 1.00 83.69 174 ALA A CA 1
ATOM 1453 C C . ALA A 1 174 ? -16.228 27.187 -2.294 1.00 83.69 174 ALA A C 1
ATOM 1455 O O . ALA A 1 174 ? -16.196 26.467 -1.291 1.00 83.69 174 ALA A O 1
ATOM 1456 N N . GLN A 1 175 ? -16.441 28.499 -2.231 1.00 89.88 175 GLN A N 1
ATOM 1457 C CA . GLN A 1 175 ? -16.797 29.177 -0.987 1.00 89.88 175 GLN A CA 1
ATOM 1458 C C . GLN A 1 175 ? -18.210 28.760 -0.554 1.00 89.88 175 GLN A C 1
ATOM 1460 O O . GLN A 1 175 ? -19.065 28.438 -1.382 1.00 89.88 175 GLN A O 1
ATOM 1465 N N . LYS A 1 176 ? -18.473 28.777 0.758 1.00 89.88 176 LYS A N 1
ATOM 1466 C CA . LYS A 1 176 ? -19.766 28.362 1.333 1.00 89.88 176 LYS A CA 1
ATOM 1467 C C . LYS A 1 176 ? -20.949 29.113 0.708 1.00 89.88 176 LYS A C 1
ATOM 1469 O O . LYS A 1 176 ? -21.972 28.507 0.413 1.00 89.88 176 LYS A O 1
ATOM 1474 N N . GLU A 1 177 ? -20.783 30.410 0.479 1.00 91.75 177 GLU A N 1
ATOM 1475 C CA . GLU A 1 177 ? -21.812 31.300 -0.069 1.00 91.75 177 GLU A CA 1
ATOM 1476 C C . GLU A 1 177 ? -22.197 30.928 -1.506 1.00 91.75 177 GLU A C 1
ATOM 1478 O O . GLU A 1 177 ? -23.378 30.858 -1.841 1.00 91.75 177 GLU A O 1
ATOM 1483 N N . GLU A 1 178 ? -21.204 30.616 -2.341 1.00 91.25 178 GLU A N 1
ATOM 1484 C CA . GLU A 1 178 ? -21.410 30.188 -3.727 1.00 91.25 178 GLU A CA 1
ATOM 1485 C C . GLU A 1 178 ? -22.137 28.838 -3.782 1.00 91.25 178 GLU A C 1
ATOM 1487 O O . GLU A 1 178 ? -23.074 28.651 -4.564 1.00 91.25 178 GLU A O 1
ATOM 1492 N N . LEU A 1 179 ? -21.764 27.917 -2.888 1.00 91.81 179 LEU A N 1
ATOM 1493 C CA . LEU A 1 179 ? -22.437 26.630 -2.754 1.00 91.81 179 LEU A CA 1
ATOM 1494 C C . LEU A 1 179 ? -23.895 26.799 -2.310 1.00 91.81 179 LEU A C 1
ATOM 1496 O O . LEU A 1 179 ? -24.784 26.176 -2.884 1.00 91.81 179 LEU A O 1
ATOM 1500 N N . GLU A 1 180 ? -24.157 27.626 -1.300 1.00 92.56 180 GLU A N 1
ATOM 1501 C CA . GLU A 1 180 ? -25.514 27.866 -0.806 1.00 92.56 180 GLU A CA 1
ATOM 1502 C C . GLU A 1 180 ? -26.394 28.547 -1.856 1.00 92.56 180 GLU A C 1
ATOM 1504 O O . GLU A 1 180 ? -27.553 28.163 -2.014 1.00 92.56 180 GLU A O 1
ATOM 1509 N N . ALA A 1 181 ? -25.854 29.498 -2.621 1.00 92.31 181 ALA A N 1
ATOM 1510 C CA . ALA A 1 181 ? -26.567 30.123 -3.730 1.00 92.31 181 ALA A CA 1
ATOM 1511 C C . ALA A 1 181 ? -26.918 29.105 -4.826 1.00 92.31 181 ALA A C 1
ATOM 1513 O O . ALA A 1 181 ? -28.054 29.074 -5.303 1.00 92.31 181 ALA A O 1
ATOM 1514 N N . TYR A 1 182 ? -25.977 28.228 -5.185 1.00 91.94 182 TYR A N 1
ATOM 1515 C CA . TYR A 1 182 ? -26.208 27.149 -6.145 1.00 91.94 182 TYR A CA 1
ATOM 1516 C C . TYR A 1 182 ? -27.260 26.148 -5.651 1.00 91.94 182 TYR A C 1
ATOM 1518 O O . TYR A 1 182 ? -28.179 25.793 -6.390 1.00 91.94 182 TYR A O 1
ATOM 1526 N N . LEU A 1 183 ? -27.168 25.723 -4.387 1.00 92.19 183 LEU A N 1
ATOM 1527 C CA . LEU A 1 183 ? -28.137 24.807 -3.786 1.00 92.19 183 LEU A CA 1
ATOM 1528 C C . LEU A 1 183 ? -29.527 25.433 -3.708 1.00 92.19 183 LEU A C 1
ATOM 1530 O O . LEU A 1 183 ? -30.496 24.770 -4.063 1.00 92.19 183 LEU A O 1
ATOM 1534 N N . ARG A 1 184 ? -29.634 26.707 -3.313 1.00 88.62 184 ARG A N 1
ATOM 1535 C CA . ARG A 1 184 ? -30.906 27.439 -3.358 1.00 88.62 184 ARG A CA 1
ATOM 1536 C C . ARG A 1 184 ? -31.438 27.513 -4.782 1.00 88.62 184 ARG A C 1
ATOM 1538 O O . ARG A 1 184 ? -32.600 27.225 -4.994 1.00 88.62 184 ARG A O 1
ATOM 1545 N N . LYS A 1 185 ? -30.608 27.813 -5.777 1.00 89.50 185 LYS A N 1
ATOM 1546 C CA . LYS A 1 185 ? -31.061 27.868 -7.173 1.00 89.50 185 LYS A CA 1
ATOM 1547 C C . LYS A 1 185 ? -31.643 26.539 -7.671 1.00 89.50 185 LYS A C 1
ATOM 1549 O O . LYS A 1 185 ? -32.582 26.558 -8.455 1.00 89.50 185 LYS A O 1
ATOM 1554 N N . ILE A 1 186 ? -31.064 25.407 -7.272 1.00 93.44 186 ILE A N 1
ATOM 1555 C CA . ILE A 1 186 ? -31.475 24.085 -7.775 1.00 93.44 186 ILE A CA 1
ATOM 1556 C C . ILE A 1 186 ? -32.620 23.483 -6.973 1.00 93.44 186 ILE A C 1
ATOM 1558 O O . ILE A 1 186 ? -33.503 22.858 -7.550 1.00 93.44 186 ILE A O 1
ATOM 1562 N N . TYR A 1 187 ? -32.567 23.616 -5.651 1.00 88.56 187 TYR A N 1
ATOM 1563 C CA . TYR A 1 187 ? -33.459 22.905 -4.738 1.00 88.56 187 TYR A CA 1
ATOM 1564 C C . TYR A 1 187 ? -34.465 23.818 -4.038 1.00 88.56 187 TYR A C 1
ATOM 1566 O O . TYR A 1 187 ? -35.326 23.313 -3.321 1.00 88.56 187 TYR A O 1
ATOM 1574 N N . SER A 1 188 ? -34.369 25.141 -4.199 1.00 87.25 188 SER A N 1
ATOM 1575 C CA . SER A 1 188 ? -35.426 26.036 -3.734 1.00 87.25 188 SER A CA 1
ATOM 1576 C C . SER A 1 188 ? -36.536 26.059 -4.765 1.00 87.25 188 SER A C 1
ATOM 1578 O O . SER A 1 188 ? -36.322 26.414 -5.921 1.00 87.25 188 SER A O 1
ATOM 1580 N N . ASP A 1 189 ? -37.731 25.726 -4.307 1.00 85.06 189 ASP A N 1
ATOM 1581 C CA . ASP A 1 189 ? -38.957 25.963 -5.045 1.00 85.06 189 ASP A CA 1
ATOM 1582 C C . ASP A 1 189 ? -39.353 27.447 -4.882 1.00 85.06 189 ASP A C 1
ATOM 1584 O O . ASP A 1 189 ? -39.583 27.884 -3.747 1.00 85.06 189 ASP A O 1
ATOM 1588 N N . PRO A 1 190 ? -39.376 28.252 -5.964 1.00 81.88 190 PRO A N 1
ATOM 1589 C CA . PRO A 1 190 ? -39.771 29.659 -5.902 1.00 81.88 190 PRO A CA 1
ATOM 1590 C C . PRO A 1 190 ? -41.263 29.845 -5.596 1.00 81.88 190 PRO A C 1
ATOM 1592 O O . PRO A 1 190 ? -41.663 30.932 -5.185 1.00 81.88 190 PRO A O 1
ATOM 1595 N N . GLU A 1 191 ? -42.081 28.808 -5.771 1.00 83.38 191 GLU A N 1
ATOM 1596 C CA . GLU A 1 191 ? -43.525 28.844 -5.544 1.00 83.38 191 GLU A CA 1
ATOM 1597 C C . GLU A 1 191 ? -43.932 28.102 -4.269 1.00 83.38 191 GLU A C 1
ATOM 1599 O O . GLU A 1 191 ? -45.116 27.906 -4.023 1.00 83.38 191 GLU A O 1
ATOM 1604 N N . ARG A 1 192 ? -42.970 27.784 -3.393 1.00 83.00 192 ARG A N 1
ATOM 1605 C CA . ARG A 1 192 ? -43.209 27.079 -2.124 1.00 83.00 192 ARG A CA 1
ATOM 1606 C C . ARG A 1 192 ? -44.288 27.723 -1.246 1.00 83.00 192 ARG A C 1
ATOM 1608 O O . ARG A 1 192 ? -44.950 27.029 -0.480 1.00 83.00 192 ARG A O 1
ATOM 1615 N N . GLU A 1 193 ? -44.403 29.048 -1.292 1.00 83.94 193 GLU A N 1
ATOM 1616 C CA . GLU A 1 193 ? -45.381 29.809 -0.503 1.00 83.94 193 GLU A CA 1
ATOM 1617 C C . GLU A 1 193 ? -46.741 29.940 -1.194 1.00 83.94 193 GLU A C 1
ATOM 1619 O O . GLU A 1 193 ? -47.703 30.370 -0.557 1.00 83.94 193 GLU A O 1
ATOM 1624 N N . ARG A 1 194 ? -46.852 29.564 -2.475 1.00 85.38 194 ARG A N 1
ATOM 1625 C CA . ARG A 1 194 ? -48.146 29.503 -3.147 1.00 85.38 194 ARG A CA 1
ATOM 1626 C C . ARG A 1 194 ? -48.866 28.237 -2.691 1.00 85.38 194 ARG A C 1
ATOM 1628 O O . ARG A 1 194 ? -48.315 27.144 -2.831 1.00 85.38 194 ARG A O 1
ATOM 1635 N N . PRO A 1 195 ? -50.087 28.358 -2.143 1.00 81.62 195 PRO A N 1
ATOM 1636 C CA . PRO A 1 195 ? -50.926 27.196 -1.910 1.00 81.62 195 PRO A CA 1
ATOM 1637 C C . PRO A 1 195 ? -51.089 26.421 -3.218 1.00 81.62 195 PRO A C 1
ATOM 1639 O O . PRO A 1 195 ? -51.333 27.025 -4.263 1.00 81.62 195 PRO A O 1
ATOM 1642 N N . LEU A 1 196 ? -50.923 25.100 -3.157 1.00 80.44 196 LEU A N 1
ATOM 1643 C CA . LEU A 1 196 ? -51.205 24.238 -4.300 1.00 80.44 196 LEU A CA 1
ATOM 1644 C C . LEU A 1 196 ? -52.683 24.384 -4.674 1.00 80.44 196 LEU A C 1
ATOM 1646 O O . LEU A 1 196 ? -53.539 24.456 -3.792 1.00 80.44 196 LEU A O 1
ATOM 1650 N N . GLU A 1 197 ? -52.965 24.430 -5.972 1.00 80.56 197 GLU A N 1
ATOM 1651 C CA . GLU A 1 197 ? -54.338 24.426 -6.470 1.00 80.56 197 GLU A CA 1
ATOM 1652 C C . GLU A 1 197 ? -55.029 23.106 -6.103 1.00 80.56 197 GLU A C 1
ATOM 1654 O O . GLU A 1 197 ? -54.386 22.055 -6.001 1.00 80.56 197 GLU A O 1
ATOM 1659 N N . ASP A 1 198 ? -56.345 23.161 -5.891 1.00 75.62 198 ASP A N 1
ATOM 1660 C CA . ASP A 1 198 ? -57.131 21.965 -5.610 1.00 75.62 198 ASP A CA 1
ATOM 1661 C C . ASP A 1 198 ? -57.110 21.042 -6.832 1.00 75.62 198 ASP A C 1
ATOM 1663 O O . ASP A 1 198 ? -57.656 21.341 -7.893 1.00 75.62 198 ASP A O 1
ATOM 1667 N N . VAL A 1 199 ? -56.438 19.902 -6.676 1.00 80.12 199 VAL A N 1
ATOM 1668 C CA . VAL A 1 199 ? -56.313 18.892 -7.725 1.00 80.12 199 VAL A CA 1
ATOM 1669 C C . VAL A 1 199 ? -57.627 18.115 -7.818 1.00 80.12 199 VAL A C 1
ATOM 1671 O O . VAL A 1 199 ? -58.056 17.499 -6.839 1.00 80.12 199 VAL A O 1
ATOM 1674 N N . GLU A 1 200 ? -58.258 18.105 -8.997 1.00 79.94 200 GLU A N 1
ATOM 1675 C CA . GLU A 1 200 ? -59.492 17.346 -9.236 1.00 79.94 200 GLU A CA 1
ATOM 1676 C C . GLU A 1 200 ? -59.318 15.865 -8.846 1.00 79.94 200 GLU A C 1
ATOM 1678 O O . GLU A 1 200 ? -58.418 15.169 -9.318 1.00 79.94 200 GLU A O 1
ATOM 1683 N N . GLY A 1 201 ? -60.188 15.380 -7.954 1.00 79.25 201 GLY A N 1
ATOM 1684 C CA . GLY A 1 201 ? -60.163 14.007 -7.434 1.00 79.25 201 GLY A CA 1
ATOM 1685 C C . GLY A 1 201 ? -59.380 13.812 -6.130 1.00 79.25 201 GLY A C 1
ATOM 1686 O O . GLY A 1 201 ? -59.445 12.724 -5.553 1.00 79.25 201 GLY A O 1
ATOM 1687 N N . LEU A 1 202 ? -58.686 14.838 -5.624 1.00 79.00 202 LEU A N 1
ATOM 1688 C CA . LEU A 1 202 ? -57.989 14.776 -4.341 1.00 79.00 202 LEU A CA 1
ATOM 1689 C C . LEU A 1 202 ? -58.904 15.266 -3.205 1.00 79.00 202 LEU A C 1
ATOM 1691 O O . LEU A 1 202 ? -59.193 16.451 -3.079 1.00 79.00 202 LEU A O 1
ATOM 1695 N N . VAL A 1 203 ? -59.378 14.343 -2.364 1.00 80.19 203 VAL A N 1
ATOM 1696 C CA . VAL A 1 203 ? -60.207 14.680 -1.195 1.00 80.19 203 VAL A CA 1
ATOM 1697 C C . VAL A 1 203 ? -59.297 14.999 -0.013 1.00 80.19 203 VAL A C 1
ATOM 1699 O O . VAL A 1 203 ? -58.670 14.102 0.555 1.00 80.19 203 VAL A O 1
ATOM 1702 N N . TRP A 1 204 ? -59.232 16.271 0.382 1.00 76.00 204 TRP A N 1
ATOM 1703 C CA . TRP A 1 204 ? -58.562 16.656 1.622 1.00 76.00 204 TRP A CA 1
ATOM 1704 C C . TRP A 1 204 ? -59.295 16.045 2.828 1.00 76.00 204 TRP A C 1
ATOM 1706 O O . TRP A 1 204 ? -60.525 16.122 2.902 1.00 76.00 204 TRP A O 1
ATOM 1716 N N . PRO A 1 205 ? -58.581 15.429 3.787 1.00 81.19 205 PRO A N 1
ATOM 1717 C CA . PRO A 1 205 ? -59.219 14.898 4.981 1.00 81.19 205 PRO A CA 1
ATOM 1718 C C . PRO A 1 205 ? -59.848 16.034 5.795 1.00 81.19 205 PRO A C 1
ATOM 1720 O O . PRO A 1 205 ? -59.290 17.127 5.901 1.00 81.19 205 PRO A O 1
ATOM 1723 N N . SER A 1 206 ? -60.999 15.763 6.415 1.00 81.25 206 SER A N 1
ATOM 1724 C CA . SER A 1 206 ? -61.617 16.694 7.362 1.00 81.25 206 SER A CA 1
ATOM 1725 C C . SER A 1 206 ? -60.641 17.028 8.490 1.00 81.25 206 SER A C 1
ATOM 1727 O O . SER A 1 206 ? -59.915 16.143 8.956 1.00 81.25 206 SER A O 1
ATOM 1729 N N . ALA A 1 207 ? -60.657 18.277 8.964 1.00 81.56 207 ALA A N 1
ATOM 1730 C CA . ALA A 1 207 ? -59.826 18.695 10.087 1.00 81.56 207 ALA A CA 1
ATOM 1731 C C . ALA A 1 207 ? -59.975 17.710 11.267 1.00 81.56 207 ALA A C 1
ATOM 1733 O O . ALA A 1 207 ? -61.091 17.265 11.558 1.00 81.56 207 ALA A O 1
ATOM 1734 N N . PRO A 1 208 ? -58.874 17.334 11.940 1.00 86.56 208 PRO A N 1
ATOM 1735 C CA . PRO A 1 208 ? -58.926 16.344 13.004 1.00 86.56 208 PRO A CA 1
ATOM 1736 C C . PRO A 1 208 ? -59.852 16.829 14.125 1.00 86.56 208 PRO A C 1
ATOM 1738 O O . PRO A 1 208 ? -59.625 17.880 14.722 1.00 86.56 208 PRO A O 1
ATOM 1741 N N . GLY A 1 209 ? -60.890 16.045 14.431 1.00 84.62 209 GLY A N 1
ATOM 1742 C CA . GLY A 1 209 ? -61.851 16.371 15.494 1.00 84.62 209 GLY A CA 1
ATOM 1743 C C . GLY A 1 209 ? -61.250 16.320 16.904 1.00 84.62 209 GLY A C 1
ATOM 1744 O O . GLY A 1 209 ? -61.825 16.853 17.850 1.00 84.62 209 GLY A O 1
ATOM 1745 N N . VAL A 1 210 ? -60.075 15.704 17.051 1.00 85.69 210 VAL A N 1
ATOM 1746 C CA . VAL A 1 210 ? -59.345 15.600 18.316 1.00 85.69 210 VAL A CA 1
ATOM 1747 C C . VAL A 1 210 ? -58.123 16.508 18.258 1.00 85.69 210 VAL A C 1
ATOM 1749 O O . VAL A 1 210 ? -57.281 16.381 17.369 1.00 85.69 210 VAL A O 1
ATOM 1752 N N . LYS A 1 211 ? -58.009 17.425 19.227 1.00 85.38 211 LYS A N 1
ATOM 1753 C CA . LYS A 1 211 ? -56.833 18.294 19.361 1.00 85.38 211 LYS A CA 1
ATOM 1754 C C . LYS A 1 211 ? -55.585 17.446 19.603 1.00 85.38 211 LYS A C 1
ATOM 1756 O O . LYS A 1 211 ? -55.607 16.523 20.417 1.00 85.38 211 LYS A O 1
ATOM 1761 N N . PHE A 1 212 ? -54.494 17.788 18.922 1.00 83.19 212 PHE A N 1
ATOM 1762 C CA . PHE A 1 212 ? -53.215 17.106 19.085 1.00 83.19 212 PHE A CA 1
ATOM 1763 C C . PHE A 1 212 ? -52.753 17.167 20.548 1.00 83.19 212 PHE A C 1
ATOM 1765 O O . PHE A 1 212 ? -52.689 18.244 21.145 1.00 83.19 212 PHE A O 1
ATOM 1772 N N . ASN A 1 213 ? -52.442 16.008 21.131 1.00 83.31 213 ASN A N 1
ATOM 1773 C CA . ASN A 1 213 ? -51.947 15.937 22.497 1.00 83.31 213 ASN A CA 1
ATOM 1774 C C . ASN A 1 213 ? -50.470 16.351 22.526 1.00 83.31 213 ASN A C 1
ATOM 1776 O O . ASN A 1 213 ? -49.593 15.582 22.147 1.00 83.31 213 ASN A O 1
ATOM 1780 N N . SER A 1 214 ? -50.201 17.570 22.988 1.00 86.69 214 SER A N 1
ATOM 1781 C CA . SER A 1 214 ? -48.850 18.126 23.123 1.00 86.69 214 SER A CA 1
ATOM 1782 C C . SER A 1 214 ? -48.100 17.645 24.369 1.00 86.69 214 SER A C 1
ATOM 1784 O O . SER A 1 214 ? -46.974 18.080 24.611 1.00 86.69 214 SER A O 1
ATOM 1786 N N . LYS A 1 215 ? -48.700 16.772 25.187 1.00 83.19 215 LYS A N 1
ATOM 1787 C CA . LYS A 1 215 ? -48.038 16.238 26.378 1.00 83.19 215 LYS A CA 1
ATOM 1788 C C . LYS A 1 215 ? -46.980 15.201 25.978 1.00 83.19 215 LYS A C 1
ATOM 1790 O O . LYS A 1 215 ? -47.227 14.403 25.073 1.00 83.19 215 LYS A O 1
ATOM 1795 N N . PRO A 1 216 ? -45.821 15.174 26.658 1.00 81.19 216 PRO A N 1
ATOM 1796 C CA . PRO A 1 216 ? -44.815 14.144 26.429 1.00 81.19 216 PRO A CA 1
ATOM 1797 C C . PRO A 1 216 ? -45.387 12.750 26.748 1.00 81.19 216 PRO A C 1
ATOM 1799 O O . PRO A 1 216 ? -46.221 12.630 27.651 1.00 81.19 216 PRO A O 1
ATOM 1802 N N . PRO A 1 217 ? -44.953 11.696 26.033 1.00 80.19 217 PRO A N 1
ATOM 1803 C CA . PRO A 1 217 ? -45.434 10.342 26.268 1.00 80.19 217 PRO A CA 1
ATOM 1804 C C . PRO A 1 217 ? -45.072 9.897 27.687 1.00 80.19 217 PRO A C 1
ATOM 1806 O O . PRO A 1 217 ? -43.901 9.830 28.060 1.00 80.19 217 PRO A O 1
ATOM 1809 N N . THR A 1 218 ? -46.086 9.595 28.489 1.00 74.94 218 THR A N 1
ATOM 1810 C CA . THR A 1 218 ? -45.920 8.993 29.813 1.00 74.94 218 THR A CA 1
ATOM 1811 C C . THR A 1 218 ? -45.854 7.479 29.681 1.00 74.94 218 THR A C 1
ATOM 1813 O O . THR A 1 218 ? -46.715 6.873 29.047 1.00 74.94 218 THR A O 1
ATOM 1816 N N . LEU A 1 219 ? -44.841 6.866 30.297 1.00 68.00 219 LEU A N 1
ATOM 1817 C CA . LEU A 1 219 ? -44.720 5.413 30.389 1.00 68.00 219 LEU A CA 1
ATOM 1818 C C . LEU A 1 219 ? -45.873 4.875 31.247 1.00 68.00 219 LEU A C 1
ATOM 1820 O O . LEU A 1 219 ? -45.828 4.957 32.475 1.00 68.00 219 LEU A O 1
ATOM 1824 N N . CYS A 1 220 ? -46.908 4.329 30.611 1.00 53.75 220 CYS A N 1
ATOM 1825 C CA . CYS A 1 220 ? -47.855 3.460 31.295 1.00 53.75 220 CYS A CA 1
ATOM 1826 C C . CYS A 1 220 ? -47.082 2.208 31.721 1.00 53.75 220 CYS A C 1
ATOM 1828 O O . CYS A 1 220 ? -46.702 1.396 30.881 1.00 53.75 220 CYS A O 1
ATOM 1830 N N . ARG A 1 221 ? -46.798 2.071 33.021 1.00 53.41 221 ARG A N 1
ATOM 1831 C CA . ARG A 1 221 ? -46.431 0.770 33.581 1.00 53.41 221 ARG A CA 1
ATOM 1832 C C . ARG A 1 221 ? -47.668 -0.109 33.449 1.00 53.41 221 ARG A C 1
ATOM 1834 O O . ARG A 1 221 ? -48.693 0.194 34.053 1.00 53.41 221 ARG A O 1
ATOM 1841 N N . GLU A 1 222 ? -47.588 -1.129 32.607 1.00 51.28 222 GLU A N 1
ATOM 1842 C CA . GLU A 1 222 ? -48.580 -2.196 32.563 1.00 51.28 222 GLU A CA 1
ATOM 1843 C C . GLU A 1 222 ? -48.643 -2.810 33.965 1.00 51.28 222 GLU A C 1
ATOM 1845 O O . GLU A 1 222 ? -47.653 -3.342 34.470 1.00 51.28 222 GLU A O 1
ATOM 1850 N N . ASN A 1 223 ? -49.780 -2.644 34.641 1.00 52.62 223 ASN A N 1
ATOM 1851 C CA . ASN A 1 223 ? -50.027 -3.335 35.894 1.00 52.62 223 ASN A CA 1
ATOM 1852 C C . ASN A 1 223 ? -50.190 -4.818 35.561 1.00 52.62 223 ASN A C 1
ATOM 1854 O O . ASN A 1 223 ? -51.042 -5.183 34.750 1.00 52.62 223 ASN A O 1
ATOM 1858 N N . SER A 1 224 ? -49.330 -5.634 36.171 1.00 44.62 224 SER A N 1
ATOM 1859 C CA . SER A 1 224 ? -49.400 -7.091 36.141 1.00 44.62 224 SER A CA 1
ATOM 1860 C C . SER A 1 224 ? -50.814 -7.532 36.511 1.00 44.62 224 SER A C 1
ATOM 1862 O O . SER A 1 224 ? -51.354 -7.093 37.524 1.00 44.62 224 SER A O 1
ATOM 1864 N N . ILE A 1 225 ? -51.412 -8.347 35.649 1.00 48.25 225 ILE A N 1
ATOM 1865 C CA . ILE A 1 225 ? -52.664 -9.051 35.912 1.00 48.25 225 ILE A CA 1
ATOM 1866 C C . ILE A 1 225 ? -52.317 -10.171 36.903 1.00 48.25 225 ILE A C 1
ATOM 1868 O O . ILE A 1 225 ? -51.424 -10.968 36.606 1.00 48.25 225 ILE A O 1
ATOM 1872 N N . ASP A 1 226 ? -52.964 -10.158 38.071 1.00 45.69 226 ASP A N 1
ATOM 1873 C CA . ASP A 1 226 ? -52.986 -11.263 39.044 1.00 45.69 226 ASP A CA 1
ATOM 1874 C C . ASP A 1 226 ? -53.848 -12.433 38.537 1.00 45.69 226 ASP A C 1
ATOM 1876 O O . ASP A 1 226 ? -54.889 -12.166 37.884 1.00 45.69 226 ASP A O 1
#

Foldseek 3Di:
DDDPDPPVVPVVVVVVVVPQFAFDDDDPVPVVVVVVLVVQLVVQLVVVVVPDDPVVSVVCSVVSSSVSRCVVGNGDDDDPPPDPDDDPLRVVLVVLVV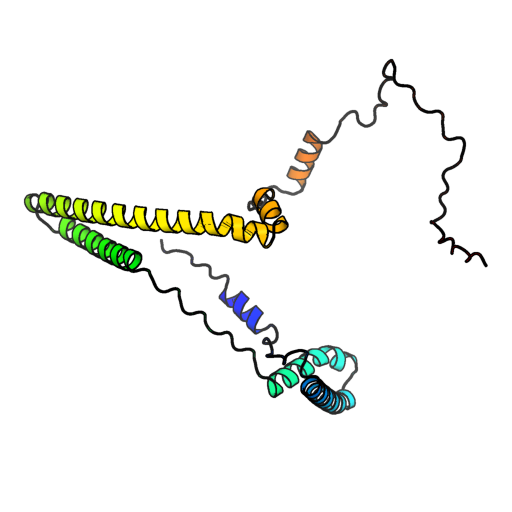VLVVLVVCLVVDDPVVVVVSVVVSVVSVVVSVVSVVVVVVVVVVVVVVVPVVVCVVPVPVVVCVVPPDPPPDDPPDDPVVVVVVCCVPPPDPCPVPPDDDDPPDDDDDDDPDPDDPDDDDDDPPDDDD

Secondary structure (DSSP, 8-state):
-------SSHHHHHHHHHS-PPB-PPPTT-HHHHHHHHHHHHHHHHHHHTTS-HHHHHHHHHHHHHHHHHHHH-B-----PPPPPPPHHHHHHHHHHHHHHHHHHHHHHS-HHHHHHHHHHHHHHHHHHHHHHHHHHHHHHHHHHHHHHHHHHH-HHHHHHHHHS--------S-HHHHHHHHHHHH--TTTTSPPP--TT--PPPPPSS----SPPP----PPP-

pLDDT: mean 82.35, std 14.95, range [34.91, 97.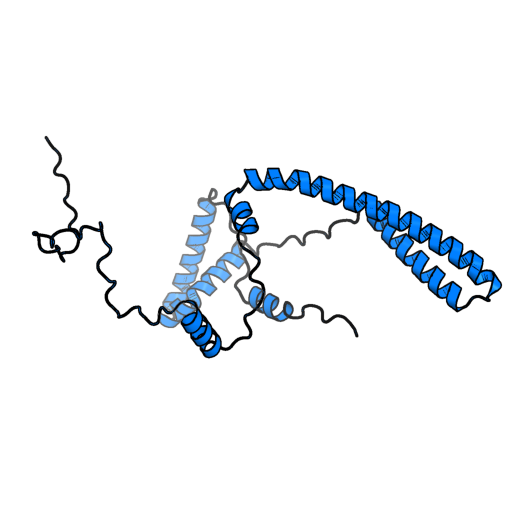62]

Radius of gyration: 35.22 Å; chains: 1; bounding box: 90×46×88 Å